Protein AF-A0A813FZP9-F1 (afdb_monomer)

Sequence (216 aa):
VRARGLSLRLTFARCGLRFVLPLELWPEAAGPLPASELCLAMLLWAAPPLLIRVLRGGYLTLREAMSSKQASIPPKAKLQGDGAGAAGVEMAEALEQRALVSREAARRRAEEEARNGLVILFATYGEKPTDEDSVLRGSSVLDVTDCLQARVRQSQLHISDAPKATLLGFCRLASQGDAASGLSEIVSEAVLQISYRFGAIEYSRTFGDRDPVILP

InterPro domains:
  IPR024586 DnaJ-like protein C11, C-terminal [PF11875] (91-216)
  IPR052243 Mitochondrial inner membrane organizing protein [PTHR44157] (4-216)

Structure (mmCIF, N/CA/C/O backbone):
data_AF-A0A813FZP9-F1
#
_entry.id   AF-A0A813FZP9-F1
#
loop_
_atom_site.group_PDB
_atom_site.id
_atom_site.type_symbol
_atom_site.label_atom_id
_atom_site.label_alt_id
_atom_site.label_comp_id
_atom_site.label_asym_id
_atom_site.label_entity_id
_atom_site.label_seq_id
_atom_site.pdbx_PDB_ins_code
_atom_site.Cartn_x
_atom_site.Cartn_y
_atom_site.Cartn_z
_atom_site.occupancy
_atom_site.B_iso_or_equiv
_atom_site.auth_seq_id
_atom_site.auth_comp_id
_atom_site.auth_asym_id
_atom_site.auth_atom_id
_atom_site.pdbx_PDB_model_num
ATOM 1 N N . VAL A 1 1 ? -37.119 29.782 -20.471 1.00 44.19 1 VAL A N 1
ATOM 2 C CA . VAL A 1 1 ? -36.724 28.580 -19.696 1.00 44.19 1 VAL A CA 1
ATOM 3 C C . VAL A 1 1 ? -35.216 28.651 -19.487 1.00 44.19 1 VAL A C 1
ATOM 5 O O . VAL A 1 1 ? -34.504 28.723 -20.476 1.00 44.19 1 VAL A O 1
ATOM 8 N N . ARG A 1 2 ? -34.722 28.787 -18.245 1.00 43.47 2 ARG A N 1
ATOM 9 C CA . ARG A 1 2 ? -33.27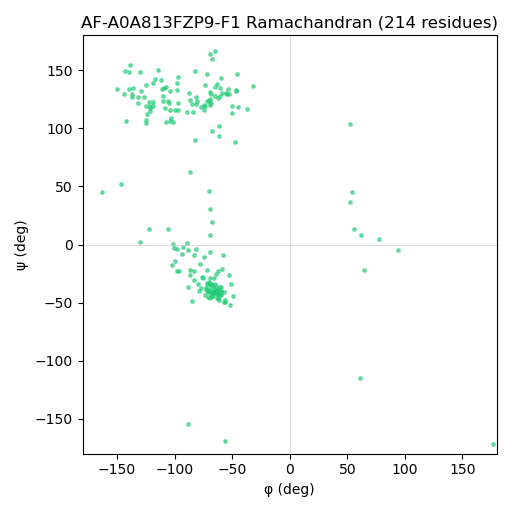2 28.877 -17.966 1.00 43.47 2 ARG A CA 1
ATOM 10 C C . ARG A 1 2 ? -32.654 27.488 -18.118 1.00 43.47 2 ARG A C 1
ATOM 12 O O . ARG A 1 2 ? -33.064 26.577 -17.401 1.00 43.47 2 ARG A O 1
ATOM 19 N N . ALA A 1 3 ? -31.697 27.334 -19.028 1.00 49.09 3 ALA A N 1
ATOM 20 C CA . ALA A 1 3 ? -30.948 26.094 -19.158 1.00 49.09 3 ALA A CA 1
ATOM 21 C C . ALA A 1 3 ? -30.057 25.903 -17.932 1.00 49.09 3 ALA A C 1
ATOM 23 O O . ALA A 1 3 ? -29.264 26.771 -17.573 1.00 49.09 3 ALA A O 1
ATOM 24 N N . ARG A 1 4 ? -30.258 24.782 -17.248 1.00 55.34 4 ARG A N 1
ATOM 25 C CA . ARG A 1 4 ? -29.449 24.373 -16.106 1.00 55.34 4 ARG A CA 1
ATOM 26 C C . ARG A 1 4 ? -28.229 23.643 -16.665 1.00 55.34 4 ARG A C 1
ATOM 28 O O . ARG A 1 4 ? -28.402 22.668 -17.388 1.00 55.34 4 ARG A O 1
ATOM 35 N N . GLY A 1 5 ? -27.025 24.133 -16.371 1.00 59.12 5 GLY A N 1
ATOM 36 C CA . GLY A 1 5 ? -25.792 23.390 -16.641 1.00 59.12 5 GLY A CA 1
ATOM 37 C C . GLY A 1 5 ? -25.804 22.056 -15.892 1.00 59.12 5 GLY A C 1
ATOM 38 O O . GLY A 1 5 ? -26.329 21.974 -14.779 1.00 59.12 5 GLY A O 1
ATOM 39 N N . LEU A 1 6 ? -25.267 21.011 -16.517 1.00 59.78 6 LEU A N 1
ATOM 40 C CA . LEU A 1 6 ? -25.121 19.688 -15.915 1.00 59.78 6 LEU A CA 1
ATOM 41 C C . LEU A 1 6 ? -23.693 19.570 -15.383 1.00 59.78 6 LEU A C 1
ATOM 43 O O . LEU A 1 6 ? -22.743 19.593 -16.153 1.00 59.78 6 LEU A O 1
ATOM 47 N N . SER A 1 7 ? -23.517 19.436 -14.071 1.00 64.06 7 SER A N 1
ATOM 48 C CA . SER A 1 7 ? -22.216 19.085 -13.497 1.00 64.06 7 SER A CA 1
ATOM 49 C C . SER A 1 7 ? -22.168 17.582 -13.233 1.00 64.06 7 SER A C 1
ATOM 51 O O . SER A 1 7 ? -22.998 17.023 -12.516 1.00 64.06 7 SER A O 1
ATOM 53 N N . LEU A 1 8 ? -21.201 16.905 -13.845 1.00 64.56 8 LEU A N 1
ATOM 54 C CA . LEU A 1 8 ? -20.944 15.486 -13.661 1.00 64.56 8 LEU A CA 1
ATOM 55 C C . LEU A 1 8 ? -19.708 15.328 -12.779 1.00 64.56 8 LEU A C 1
ATOM 57 O O . LEU A 1 8 ? -18.632 15.824 -13.082 1.00 64.56 8 LEU A O 1
ATOM 61 N N . ARG A 1 9 ? -19.848 14.644 -11.647 1.00 73.12 9 ARG A N 1
ATOM 62 C CA . ARG A 1 9 ? -18.741 14.436 -10.709 1.00 73.12 9 ARG A CA 1
ATOM 63 C C . ARG A 1 9 ? -18.227 13.011 -10.853 1.00 73.12 9 ARG A C 1
ATOM 65 O O . ARG A 1 9 ? -18.875 12.081 -10.379 1.00 73.12 9 ARG A O 1
ATOM 72 N N . LEU A 1 10 ? -17.058 12.836 -11.463 1.00 74.88 10 LEU A N 1
ATOM 73 C CA . LEU A 1 10 ? -16.378 11.543 -11.480 1.00 74.88 10 LEU A CA 1
ATOM 74 C C . LEU A 1 10 ? -15.633 11.354 -10.162 1.00 74.88 10 LEU A C 1
ATOM 76 O O . LEU A 1 10 ? -14.851 12.209 -9.744 1.00 74.88 10 LEU A O 1
ATOM 80 N N . THR A 1 11 ? -15.874 10.232 -9.490 1.00 69.69 11 THR A N 1
ATOM 81 C CA . THR A 1 11 ? -15.142 9.874 -8.275 1.00 69.69 11 THR A CA 1
ATOM 82 C C . THR A 1 11 ? -14.443 8.542 -8.457 1.00 69.69 11 THR A C 1
ATOM 84 O O . THR A 1 11 ? -15.109 7.523 -8.617 1.00 69.69 11 THR A O 1
ATOM 87 N N . PHE A 1 12 ? -13.115 8.549 -8.383 1.00 74.94 12 PHE A N 1
ATOM 88 C CA . PHE A 1 12 ? -12.290 7.346 -8.412 1.00 74.94 12 PHE A CA 1
ATOM 89 C C . PHE A 1 12 ? -11.740 7.096 -7.011 1.00 74.94 12 PHE A C 1
ATOM 91 O O . PHE A 1 12 ? -11.285 8.026 -6.345 1.00 74.94 12 PHE A O 1
ATOM 98 N N . ALA A 1 13 ? -11.777 5.850 -6.551 1.00 64.25 13 ALA A N 1
ATOM 99 C CA . ALA A 1 13 ? -11.168 5.453 -5.289 1.00 64.25 13 ALA A CA 1
ATOM 100 C C . ALA A 1 13 ? -10.138 4.356 -5.559 1.00 64.25 13 ALA A C 1
ATOM 102 O O . ALA A 1 13 ? -10.493 3.289 -6.058 1.00 64.25 13 ALA A O 1
ATOM 103 N N . ARG A 1 14 ? -8.863 4.602 -5.239 1.00 66.50 14 ARG A N 1
ATOM 104 C CA . ARG A 1 14 ? -7.797 3.590 -5.345 1.00 66.50 14 ARG A CA 1
ATOM 105 C C . ARG A 1 14 ? -6.911 3.650 -4.112 1.00 66.50 14 ARG A C 1
ATOM 107 O O . ARG A 1 14 ? -6.459 4.721 -3.734 1.00 66.50 14 ARG A O 1
ATOM 114 N N . CYS A 1 15 ? -6.727 2.502 -3.457 1.00 58.94 15 CYS A N 1
ATOM 115 C CA . CYS A 1 15 ? -6.018 2.377 -2.174 1.00 58.94 15 CYS A CA 1
ATOM 116 C C . CYS A 1 15 ? -6.579 3.265 -1.040 1.00 58.94 15 CYS A C 1
ATOM 118 O O . CYS A 1 15 ? -5.978 3.342 0.018 1.00 58.94 15 CYS A O 1
ATOM 120 N N . GLY A 1 16 ? -7.776 3.837 -1.231 1.00 56.94 16 GLY A N 1
ATOM 121 C CA . GLY A 1 16 ? -8.476 4.696 -0.277 1.00 56.94 16 GLY A CA 1
ATOM 122 C C . GLY A 1 16 ? -8.278 6.198 -0.426 1.00 56.94 16 GLY A C 1
ATOM 123 O O . GLY A 1 16 ? -9.041 6.977 0.151 1.00 56.94 16 GLY A O 1
ATOM 124 N N . LEU A 1 17 ? -7.412 6.589 -1.352 1.00 65.94 17 LEU A N 1
ATOM 125 C CA . LEU A 1 17 ? -7.403 7.925 -1.904 1.00 65.94 17 LEU A CA 1
ATOM 126 C C . LEU A 1 17 ? -8.659 8.088 -2.760 1.00 65.94 17 LEU A C 1
ATOM 128 O O . LEU A 1 17 ? -8.928 7.281 -3.656 1.00 65.94 17 LEU A O 1
ATOM 132 N N . ARG A 1 18 ? -9.449 9.122 -2.455 1.00 74.88 18 ARG A N 1
ATOM 133 C CA . ARG A 1 18 ? -10.642 9.496 -3.218 1.00 74.88 18 ARG A CA 1
ATOM 134 C C . ARG A 1 18 ? -10.302 10.674 -4.118 1.00 74.88 18 ARG A C 1
ATOM 136 O O . ARG A 1 18 ? -10.215 11.808 -3.656 1.00 74.88 18 ARG A O 1
ATOM 143 N N . PHE A 1 19 ? -10.165 10.402 -5.406 1.00 74.94 19 PHE A N 1
ATOM 144 C CA . PHE A 1 19 ? -10.003 11.417 -6.435 1.00 74.94 19 PHE A CA 1
ATOM 145 C C . PHE A 1 19 ? -11.378 11.873 -6.903 1.00 74.94 19 PHE A C 1
ATOM 147 O O . PHE A 1 19 ? -12.257 11.058 -7.189 1.00 74.94 19 PHE A O 1
ATOM 154 N N . VAL A 1 20 ? -11.576 13.184 -6.948 1.00 77.19 20 VAL A N 1
ATOM 155 C CA . VAL A 1 20 ? -12.824 13.803 -7.385 1.00 77.19 20 VAL A CA 1
ATOM 156 C C . VAL A 1 20 ? -12.498 14.709 -8.557 1.00 77.19 20 VAL A C 1
ATOM 158 O O . VAL A 1 20 ? -11.813 15.709 -8.373 1.00 77.19 20 VAL A O 1
ATOM 161 N N . LEU A 1 21 ? -13.013 14.369 -9.734 1.00 74.06 21 LEU A N 1
ATOM 162 C CA . LEU A 1 21 ? -12.904 15.191 -10.928 1.00 74.06 21 LEU A CA 1
ATOM 163 C C . LEU A 1 21 ? -14.279 15.816 -11.218 1.00 74.06 21 LEU A C 1
ATOM 165 O O . LEU A 1 21 ? -15.200 15.097 -11.624 1.00 74.06 21 LEU A O 1
ATOM 169 N N . PRO A 1 22 ? -14.474 17.117 -10.955 1.00 69.88 22 PRO A N 1
ATOM 170 C CA . PRO A 1 22 ? -15.660 17.811 -11.427 1.00 69.88 22 PRO A CA 1
ATOM 171 C C . PRO A 1 22 ? -15.547 18.006 -12.944 1.00 69.88 22 PRO A C 1
ATOM 173 O O . PRO A 1 22 ? -14.573 18.568 -13.434 1.00 69.88 22 PRO A O 1
ATOM 176 N N . LEU A 1 23 ? -16.539 17.520 -13.681 1.00 69.62 23 LEU A N 1
ATOM 177 C CA . LEU A 1 23 ? -16.735 17.792 -15.097 1.00 69.62 23 LEU A CA 1
ATOM 178 C C . LEU A 1 23 ? -17.947 18.710 -15.227 1.00 69.62 23 LEU A C 1
ATOM 180 O O . LEU A 1 23 ? -19.061 18.334 -14.866 1.00 69.62 23 LEU A O 1
ATOM 184 N N . GLU A 1 24 ? -17.748 19.914 -15.739 1.00 71.31 24 GLU A N 1
ATOM 185 C CA . GLU A 1 24 ? -18.862 20.781 -16.109 1.00 71.31 24 GLU A CA 1
ATOM 186 C C . GLU A 1 24 ? -19.246 20.477 -17.557 1.00 71.31 24 GLU A C 1
ATOM 188 O O . GLU A 1 24 ? -18.452 20.663 -18.477 1.00 71.31 24 GLU A O 1
ATOM 193 N N . LEU A 1 25 ? -20.452 19.942 -17.755 1.00 64.62 25 LEU A N 1
ATOM 194 C CA . LEU A 1 25 ? -21.020 19.732 -19.079 1.00 64.62 25 LEU A CA 1
ATOM 195 C C . LEU A 1 25 ? -21.723 21.025 -19.494 1.00 64.62 25 LEU A C 1
ATOM 197 O O . LEU A 1 25 ? -22.597 21.540 -18.785 1.00 64.62 25 LEU A O 1
ATOM 201 N N . TRP A 1 26 ? -21.327 21.556 -20.647 1.00 59.22 26 TRP A N 1
ATOM 202 C CA . TRP A 1 26 ? -21.909 22.776 -21.194 1.00 59.22 26 TRP A CA 1
ATOM 203 C C . TRP A 1 26 ? -23.412 22.631 -21.464 1.00 59.22 26 TRP A C 1
ATOM 205 O O . TRP A 1 26 ? -23.841 21.609 -22.003 1.00 59.22 26 TRP A O 1
ATOM 215 N N . PRO A 1 27 ? -24.236 23.625 -21.068 1.00 57.31 27 PRO A N 1
ATOM 216 C CA . PRO A 1 27 ? -25.670 23.569 -21.291 1.00 57.31 27 PRO A CA 1
ATOM 217 C C . PRO A 1 27 ? -25.984 23.712 -22.782 1.00 57.31 27 PRO A C 1
ATOM 219 O O . PRO A 1 27 ? -25.566 24.667 -23.429 1.00 57.31 27 PRO A O 1
ATOM 222 N N . GLU A 1 28 ? -26.824 22.811 -23.282 1.00 52.91 28 GLU A N 1
ATOM 223 C CA . GLU A 1 28 ? -27.296 22.699 -24.674 1.00 52.91 28 GLU A CA 1
ATOM 224 C C . GLU A 1 28 ? -28.019 23.956 -25.216 1.00 52.91 28 GLU A C 1
ATOM 226 O O . GLU A 1 28 ? -28.316 24.049 -26.402 1.00 52.91 28 GLU A O 1
ATOM 231 N N . ALA A 1 29 ? -28.313 24.942 -24.356 1.00 51.91 29 ALA A N 1
ATOM 232 C CA . ALA A 1 29 ? -28.960 26.202 -24.738 1.00 51.91 29 ALA A CA 1
ATOM 233 C C . ALA A 1 29 ? -27.995 27.377 -24.956 1.00 51.91 29 ALA A C 1
ATOM 235 O O . ALA A 1 29 ? -28.441 28.464 -25.331 1.00 51.91 29 ALA A O 1
ATOM 236 N N . ALA A 1 30 ? -26.696 27.197 -24.711 1.00 54.47 30 ALA A N 1
ATOM 237 C CA . ALA A 1 30 ? -25.711 28.034 -25.377 1.00 54.47 30 ALA A CA 1
ATOM 238 C C . ALA A 1 30 ? -25.760 27.611 -26.850 1.00 54.47 30 ALA A C 1
ATOM 240 O O . ALA A 1 30 ? -25.623 26.426 -27.127 1.00 54.47 30 ALA A O 1
ATOM 241 N N . GLY A 1 31 ? -26.078 28.531 -27.765 1.00 59.81 31 GLY A N 1
ATOM 242 C CA . GLY A 1 31 ? -26.228 28.240 -29.198 1.00 59.81 31 GLY A CA 1
ATOM 243 C C . GLY A 1 31 ? -24.983 27.592 -29.836 1.00 59.81 31 GLY A C 1
ATOM 244 O O . GLY A 1 31 ? -24.065 27.196 -29.122 1.00 59.81 31 GLY A O 1
ATOM 245 N N . PRO A 1 32 ? -24.905 27.473 -31.178 1.00 59.09 32 PRO A N 1
ATOM 246 C CA . PRO A 1 32 ? -23.760 26.832 -31.826 1.00 59.09 32 PRO A CA 1
ATOM 247 C C . PRO A 1 32 ? -22.461 27.427 -31.276 1.00 59.09 32 PRO A C 1
ATOM 249 O O . PRO A 1 32 ? -22.264 28.643 -31.340 1.00 59.09 32 PRO A O 1
ATOM 252 N N . LEU A 1 33 ? -21.640 26.569 -30.658 1.00 56.34 33 LEU A N 1
ATOM 253 C CA . LEU A 1 33 ? -20.386 26.957 -30.020 1.00 56.34 33 LEU A CA 1
ATOM 254 C C . LEU A 1 33 ? -19.608 27.873 -30.976 1.00 56.34 33 LEU A C 1
ATOM 256 O O . LEU A 1 33 ? -19.481 27.528 -32.159 1.00 56.34 33 LEU A O 1
ATOM 260 N N . PRO A 1 34 ? -19.079 29.020 -30.510 1.00 62.81 34 PRO A N 1
ATOM 261 C CA . PRO A 1 34 ? -18.216 29.836 -31.350 1.00 62.81 34 PRO A CA 1
ATOM 262 C C . PRO A 1 34 ? -17.090 28.939 -31.873 1.00 62.81 34 PRO A C 1
ATOM 264 O O . PRO A 1 34 ? -16.530 28.141 -31.122 1.00 62.81 34 PRO A O 1
ATOM 267 N N . ALA A 1 35 ? -16.786 29.019 -33.173 1.00 59.00 35 ALA A N 1
ATOM 268 C CA . ALA A 1 35 ? -15.895 28.070 -33.853 1.00 59.00 35 ALA A CA 1
ATOM 269 C C . ALA A 1 35 ? -14.532 27.895 -33.150 1.00 59.00 35 ALA A C 1
ATOM 271 O O . ALA A 1 35 ? -13.923 26.830 -33.226 1.00 59.00 35 ALA A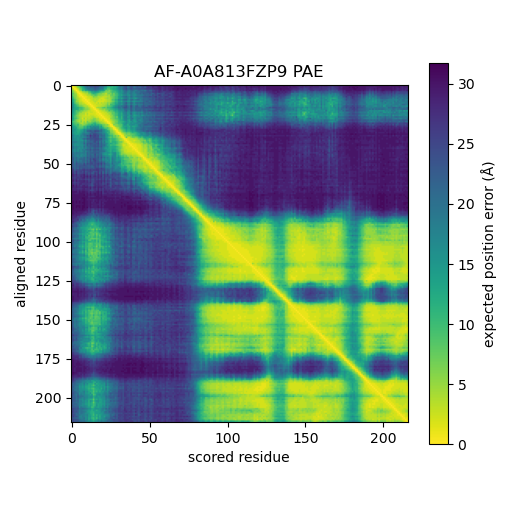 O 1
ATOM 272 N N . SER A 1 36 ? -14.085 28.914 -32.413 1.00 60.31 36 SER A N 1
ATOM 273 C CA . SER A 1 36 ? -12.900 28.887 -31.557 1.00 60.31 36 SER A CA 1
ATOM 274 C C . SER A 1 36 ? -12.978 27.870 -30.411 1.00 60.31 36 SER A C 1
ATOM 276 O O . SER A 1 36 ? -11.985 27.206 -30.130 1.00 60.31 36 SER A O 1
ATOM 278 N N . GLU A 1 37 ? -14.134 27.700 -29.768 1.00 60.47 37 GLU A N 1
ATOM 279 C CA . GLU A 1 37 ? -14.316 26.755 -28.657 1.00 60.47 37 GLU A CA 1
ATOM 280 C C . GLU A 1 37 ? -14.508 25.317 -29.144 1.00 60.47 37 GLU A C 1
ATOM 282 O O . GLU A 1 37 ? -13.979 24.391 -28.534 1.00 60.47 37 GLU A O 1
ATOM 287 N N . LEU A 1 38 ? -15.165 25.117 -30.294 1.00 61.34 38 LEU A N 1
ATOM 288 C CA . LEU A 1 38 ? -15.179 23.815 -30.974 1.00 61.34 38 LEU A CA 1
ATOM 289 C C . LEU A 1 38 ? -13.776 23.399 -31.409 1.00 61.34 38 LEU A C 1
ATOM 291 O O . LEU A 1 38 ? -13.403 22.240 -31.247 1.00 61.34 38 LEU A O 1
ATOM 295 N N . CYS A 1 39 ? -12.981 24.343 -31.913 1.00 58.53 39 CYS A N 1
ATOM 296 C CA . CYS A 1 39 ? -11.588 24.094 -32.258 1.00 58.53 39 CYS A CA 1
ATOM 297 C C . CYS A 1 39 ? -10.776 23.709 -31.013 1.00 58.53 39 CYS A C 1
ATOM 299 O O . CYS A 1 39 ? -10.015 22.751 -31.066 1.00 58.53 39 CYS A O 1
ATOM 301 N N . LEU A 1 40 ? -10.998 24.369 -29.869 1.00 65.31 40 LEU A N 1
ATOM 302 C CA . LEU A 1 40 ? -10.357 24.013 -28.598 1.00 65.31 40 LEU A CA 1
ATOM 303 C C . LEU A 1 40 ? -10.804 22.652 -28.056 1.00 65.31 40 LEU A C 1
ATOM 305 O O . LEU A 1 40 ? -9.958 21.894 -27.598 1.00 65.31 40 LEU A O 1
ATOM 309 N N . ALA A 1 41 ? -12.090 22.304 -28.131 1.00 62.94 41 ALA A N 1
ATOM 310 C CA . ALA A 1 41 ? -12.591 21.000 -27.695 1.00 62.94 41 ALA A CA 1
ATOM 311 C C . ALA A 1 41 ? -12.087 19.862 -28.602 1.00 62.94 41 ALA A C 1
ATOM 313 O O . ALA A 1 41 ? -11.657 18.817 -28.112 1.00 62.94 41 ALA A O 1
ATOM 314 N N . MET A 1 42 ? -12.063 20.090 -29.920 1.00 63.12 42 MET A N 1
ATOM 315 C CA . MET A 1 42 ? -11.481 19.166 -30.898 1.00 63.12 42 MET A CA 1
ATOM 316 C C . MET A 1 42 ? -9.970 19.037 -30.708 1.00 63.12 42 MET A C 1
ATOM 318 O O . MET A 1 42 ? -9.450 17.926 -30.743 1.00 63.12 42 MET A O 1
ATOM 322 N N . LEU A 1 43 ? -9.263 20.138 -30.434 1.00 62.97 43 LEU A N 1
ATOM 323 C CA . LEU A 1 43 ? -7.853 20.109 -30.055 1.00 62.97 43 LEU A CA 1
ATOM 324 C C . LEU A 1 43 ? -7.666 19.365 -28.734 1.00 62.97 43 LEU A C 1
ATOM 326 O O . LEU A 1 43 ? -6.776 18.543 -28.654 1.00 62.97 43 LEU A O 1
ATOM 330 N N . LEU A 1 44 ? -8.503 19.543 -27.718 1.00 73.44 44 LEU A N 1
ATOM 331 C CA . LEU A 1 44 ? -8.342 18.857 -26.433 1.00 73.44 44 LEU A CA 1
ATOM 332 C C . LEU A 1 44 ? -8.540 17.335 -26.538 1.00 73.44 44 LEU A C 1
ATOM 334 O O . LEU A 1 44 ? -7.932 16.592 -25.773 1.00 73.44 44 LEU A O 1
ATOM 338 N N . TRP A 1 45 ? -9.346 16.862 -27.492 1.00 67.56 45 TRP A N 1
ATOM 339 C CA . TRP A 1 45 ? -9.545 15.431 -27.755 1.00 67.56 45 TRP A CA 1
ATOM 340 C C . TRP A 1 45 ? -8.533 14.845 -28.751 1.00 67.56 45 TRP A C 1
ATOM 342 O O . TRP A 1 45 ? -8.089 13.708 -28.590 1.00 67.56 45 TRP A O 1
ATOM 352 N N . ALA A 1 46 ? -8.131 15.611 -29.768 1.00 64.19 46 ALA A N 1
ATOM 353 C CA . ALA A 1 46 ? -7.181 15.173 -30.794 1.00 64.19 46 ALA A CA 1
ATOM 354 C C . ALA A 1 46 ? -5.711 15.406 -30.404 1.00 64.19 46 ALA A C 1
ATOM 356 O O . ALA A 1 46 ? -4.825 14.686 -30.866 1.00 64.19 46 ALA A O 1
ATOM 357 N N . ALA A 1 47 ? -5.429 16.386 -29.544 1.00 60.84 47 ALA A N 1
ATOM 358 C CA . ALA A 1 47 ? -4.078 16.741 -29.129 1.00 60.84 47 ALA A CA 1
ATOM 359 C C . ALA A 1 47 ? -3.434 15.700 -28.214 1.00 60.84 47 ALA A C 1
ATOM 361 O O . ALA A 1 47 ? -2.265 15.442 -28.450 1.00 60.84 47 ALA A O 1
ATOM 362 N N . PRO A 1 48 ? -4.095 15.045 -27.239 1.00 64.12 48 PRO A N 1
ATOM 363 C CA . PRO A 1 48 ? -3.423 14.065 -26.386 1.00 64.12 48 PRO A CA 1
ATOM 364 C C . PRO A 1 48 ? -2.748 12.921 -27.167 1.00 64.12 48 PRO A C 1
ATOM 366 O O . PRO A 1 48 ? -1.551 12.710 -26.966 1.00 64.12 48 PRO A O 1
ATOM 369 N N . PRO A 1 49 ? -3.405 12.224 -28.122 1.00 61.00 49 PRO A N 1
ATOM 370 C CA . PRO A 1 49 ? -2.729 11.173 -28.885 1.00 61.00 49 PRO A CA 1
ATOM 371 C C . PRO A 1 49 ? -1.660 11.717 -29.850 1.00 61.00 49 PRO A C 1
ATOM 373 O O . PRO A 1 49 ? -0.670 11.029 -30.115 1.00 61.00 49 PRO A O 1
ATOM 376 N N . LEU A 1 50 ? -1.815 12.945 -30.357 1.00 60.38 50 LEU A N 1
ATOM 377 C CA . LEU A 1 50 ? -0.844 13.574 -31.259 1.00 60.38 50 LEU A CA 1
ATOM 378 C C . LEU A 1 50 ? 0.371 14.144 -30.513 1.00 60.38 50 LEU A C 1
ATOM 380 O O . LEU A 1 50 ? 1.491 13.927 -30.964 1.00 60.38 50 LEU A O 1
ATOM 384 N N . LEU A 1 51 ? 0.194 14.770 -29.346 1.00 61.09 51 LEU A N 1
ATOM 385 C CA . LEU A 1 51 ? 1.280 15.205 -28.463 1.00 61.09 51 LEU A CA 1
ATOM 386 C C . LEU A 1 51 ? 2.081 14.008 -27.969 1.00 61.09 51 LEU A C 1
ATOM 388 O O . LEU A 1 51 ? 3.303 14.073 -27.983 1.00 61.09 51 LEU A O 1
ATOM 392 N N . ILE A 1 52 ? 1.432 12.900 -27.593 1.00 63.88 52 ILE A N 1
ATOM 393 C CA . ILE A 1 52 ? 2.140 11.679 -27.180 1.00 63.88 52 ILE A CA 1
ATOM 394 C C . ILE A 1 52 ? 2.997 11.134 -28.334 1.00 63.88 52 ILE A C 1
ATOM 396 O O . ILE A 1 52 ? 4.130 10.711 -28.106 1.00 63.88 52 ILE A O 1
ATOM 400 N N . ARG A 1 53 ? 2.508 11.181 -29.583 1.00 60.97 53 ARG A N 1
ATOM 401 C CA . ARG A 1 53 ? 3.291 10.775 -30.766 1.00 60.97 53 ARG A CA 1
ATOM 402 C C . ARG A 1 53 ? 4.416 11.753 -31.112 1.00 60.97 53 ARG A C 1
ATOM 404 O O . ARG A 1 53 ? 5.513 11.300 -31.426 1.00 60.97 53 ARG A O 1
ATOM 411 N N . VAL A 1 54 ? 4.177 13.061 -31.030 1.00 62.72 54 VAL A N 1
ATOM 412 C CA . VAL A 1 54 ? 5.182 14.096 -31.329 1.00 62.72 54 VAL A CA 1
ATOM 413 C C . VAL A 1 54 ? 6.260 14.153 -30.247 1.00 62.72 54 VAL A C 1
ATOM 415 O O . VAL A 1 54 ? 7.435 14.238 -30.591 1.00 62.72 54 VAL A O 1
ATOM 418 N N . LEU A 1 55 ? 5.915 14.009 -28.961 1.00 61.00 55 LEU A N 1
ATOM 419 C CA . LEU A 1 55 ? 6.909 13.877 -27.892 1.00 61.00 55 LEU A CA 1
ATOM 420 C C . LEU A 1 55 ? 7.733 12.598 -28.058 1.00 61.00 55 LEU A C 1
ATOM 422 O O . LEU A 1 55 ? 8.948 12.660 -27.916 1.00 61.00 55 LEU A O 1
ATOM 426 N N . ARG A 1 56 ? 7.126 11.457 -28.423 1.00 56.78 56 ARG A N 1
ATOM 427 C CA . ARG A 1 56 ? 7.893 10.230 -28.714 1.00 56.78 56 ARG A CA 1
ATOM 428 C C . ARG A 1 56 ? 8.848 10.402 -29.898 1.00 56.78 56 ARG A C 1
ATOM 430 O O . ARG A 1 56 ? 9.976 9.933 -29.817 1.00 56.78 56 ARG A O 1
ATOM 437 N N . GLY A 1 57 ? 8.422 11.076 -30.967 1.00 57.31 57 GLY A N 1
ATOM 438 C CA . GLY A 1 57 ? 9.257 11.328 -32.147 1.00 57.31 57 GLY A CA 1
ATOM 439 C C . GLY A 1 57 ? 10.381 12.340 -31.894 1.00 57.31 57 GLY A C 1
ATOM 440 O O . GLY A 1 57 ? 11.529 12.080 -32.240 1.00 57.31 57 GLY A O 1
ATOM 441 N N . GLY A 1 58 ? 10.075 13.462 -31.236 1.00 56.31 58 GLY A N 1
ATOM 442 C CA . GLY A 1 58 ? 11.037 14.530 -30.944 1.00 56.31 58 GLY A CA 1
ATOM 443 C C . GLY A 1 58 ? 12.057 14.160 -29.866 1.00 56.31 58 GLY A C 1
ATOM 444 O O . GLY A 1 58 ? 13.217 14.564 -29.951 1.00 56.31 58 GLY A O 1
ATOM 445 N N . TYR A 1 59 ? 11.659 13.348 -28.881 1.00 57.50 59 TYR A N 1
ATOM 446 C CA . TYR A 1 59 ? 12.561 12.844 -27.842 1.00 57.50 59 TYR A CA 1
ATOM 447 C C . TYR A 1 59 ? 13.618 11.889 -28.414 1.00 57.50 59 TYR A C 1
ATOM 449 O O . TYR A 1 59 ? 14.770 11.924 -27.985 1.00 57.50 59 TYR A O 1
ATOM 457 N N . LEU A 1 60 ? 13.267 11.092 -29.431 1.00 58.03 60 LEU A N 1
ATOM 458 C CA . LEU A 1 60 ? 14.222 10.224 -30.128 1.00 58.03 60 LEU A CA 1
ATOM 459 C C . LEU A 1 60 ? 15.257 11.040 -30.919 1.00 58.03 60 LEU A C 1
ATOM 461 O O . LEU A 1 60 ? 16.454 10.796 -30.785 1.00 58.03 60 LEU A O 1
ATOM 465 N N . THR A 1 61 ? 14.834 12.077 -31.646 1.00 60.34 61 THR A N 1
ATOM 466 C CA . THR A 1 61 ? 15.757 12.914 -32.433 1.00 60.34 61 THR A CA 1
ATOM 467 C C . THR A 1 61 ? 16.637 13.825 -31.569 1.00 60.34 61 THR A C 1
ATOM 469 O O . THR A 1 61 ? 17.804 14.047 -31.888 1.00 60.34 61 THR A O 1
ATOM 472 N N . LEU A 1 62 ? 16.123 14.333 -30.440 1.00 58.81 62 LEU A N 1
ATOM 473 C CA . LEU A 1 62 ? 16.924 15.100 -29.472 1.00 58.81 62 LEU A CA 1
ATOM 474 C C . LEU A 1 62 ? 17.955 14.220 -28.756 1.00 58.81 62 LEU A C 1
ATOM 476 O O . LEU A 1 62 ? 19.061 14.682 -28.475 1.00 58.81 62 LEU A O 1
ATOM 480 N N . ARG A 1 63 ? 17.630 12.946 -28.505 1.00 58.03 63 ARG A N 1
ATOM 481 C CA . ARG A 1 63 ? 18.568 11.961 -27.952 1.00 58.03 63 ARG A CA 1
ATOM 482 C C . ARG A 1 63 ? 19.710 11.658 -28.928 1.00 58.03 63 ARG A C 1
ATOM 484 O O . ARG A 1 63 ? 20.856 11.578 -28.497 1.00 58.03 63 ARG A O 1
ATOM 491 N N . GLU A 1 64 ? 19.438 11.582 -30.230 1.00 60.09 64 GLU A N 1
ATOM 492 C CA . GLU A 1 64 ? 20.475 11.408 -31.262 1.00 60.09 64 GLU A CA 1
ATOM 493 C C . GLU A 1 64 ? 21.360 12.658 -31.427 1.00 60.09 64 GLU A C 1
ATOM 495 O O . GLU A 1 64 ? 22.584 12.542 -31.508 1.00 60.09 64 GLU A O 1
ATOM 500 N N . ALA A 1 65 ? 20.779 13.862 -31.372 1.00 59.81 65 ALA A N 1
ATOM 501 C CA . ALA A 1 65 ? 21.534 15.117 -31.451 1.00 59.81 65 ALA A CA 1
ATOM 502 C C . ALA A 1 65 ? 22.392 15.392 -30.199 1.00 59.81 65 ALA A C 1
ATOM 504 O O . ALA A 1 65 ? 23.479 15.962 -30.299 1.00 59.81 65 ALA A O 1
ATOM 505 N N . MET A 1 66 ? 21.946 14.960 -29.014 1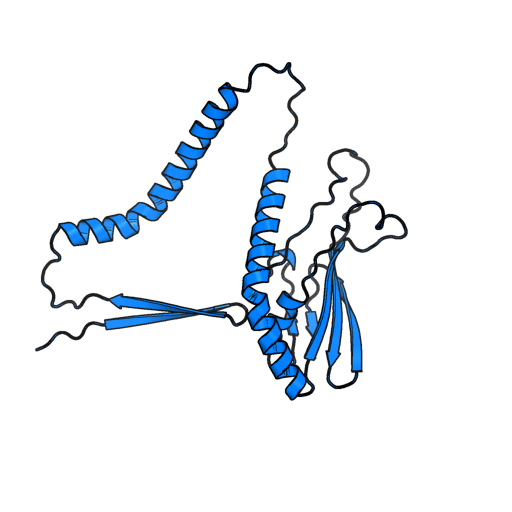.00 56.38 66 MET A N 1
ATOM 506 C CA . MET A 1 66 ? 22.763 15.014 -27.794 1.00 56.38 66 MET A CA 1
ATOM 507 C C . MET A 1 66 ? 23.829 13.909 -27.755 1.00 56.38 66 MET A C 1
ATOM 509 O O . MET A 1 66 ? 24.910 14.133 -27.215 1.00 56.38 66 MET A O 1
ATOM 513 N N . SER A 1 67 ? 23.588 12.769 -28.412 1.00 55.03 67 SER A N 1
ATOM 514 C CA . SER A 1 67 ? 24.583 11.703 -28.594 1.00 55.03 67 SER A CA 1
ATOM 515 C C . SER A 1 67 ? 25.695 12.073 -29.585 1.00 55.03 67 SER A C 1
ATOM 517 O O . SER A 1 67 ? 26.779 11.492 -29.518 1.00 55.03 67 SER A O 1
ATOM 519 N N . SER A 1 68 ? 25.480 13.036 -30.491 1.00 54.50 68 SER A N 1
ATOM 520 C CA . SER A 1 68 ? 26.489 13.422 -31.491 1.00 54.50 68 SER A CA 1
ATOM 521 C C . SER A 1 68 ? 27.605 14.314 -30.929 1.00 54.50 68 SER A C 1
ATOM 523 O O . SER A 1 68 ? 28.659 14.432 -31.549 1.00 54.50 68 SER A O 1
ATOM 525 N N . LYS A 1 69 ? 27.414 14.925 -29.750 1.00 50.28 69 LYS A N 1
ATOM 526 C CA . LYS A 1 69 ? 28.452 15.722 -29.065 1.00 50.28 69 LYS A CA 1
ATOM 527 C C . LYS A 1 69 ? 29.352 14.901 -28.135 1.00 50.28 69 LYS A C 1
ATOM 529 O O . LYS A 1 69 ? 30.320 15.439 -27.610 1.00 50.28 69 LYS A O 1
ATOM 534 N N . GLN A 1 70 ? 29.073 13.608 -27.962 1.00 49.09 70 GLN A N 1
ATOM 535 C CA . GLN A 1 70 ? 29.860 12.688 -27.130 1.00 49.09 70 GLN A CA 1
ATOM 536 C C . GLN A 1 70 ? 30.719 11.704 -27.945 1.00 49.09 70 GLN A C 1
ATOM 538 O O . GLN A 1 70 ? 31.270 10.751 -27.398 1.00 49.09 70 GLN A O 1
ATOM 543 N N . ALA A 1 71 ? 30.891 11.949 -29.247 1.00 46.84 71 ALA A N 1
ATOM 544 C CA . ALA A 1 71 ? 31.753 11.162 -30.125 1.00 46.84 71 ALA A CA 1
ATOM 545 C C . ALA A 1 71 ? 33.213 11.664 -30.110 1.00 46.84 71 ALA A C 1
ATOM 547 O O . ALA A 1 71 ? 33.756 12.085 -31.128 1.00 46.84 71 ALA A O 1
ATOM 548 N N . SER A 1 72 ? 33.866 11.603 -28.949 1.00 47.81 72 SER A N 1
ATOM 549 C CA . SER A 1 72 ? 35.335 11.588 -28.865 1.00 47.81 72 SER A CA 1
ATOM 550 C C . SER A 1 72 ? 35.805 10.736 -27.684 1.00 47.81 72 SER A C 1
ATOM 552 O O . SER A 1 72 ? 36.566 11.186 -26.832 1.00 47.81 72 SER A O 1
ATOM 554 N N . ILE A 1 73 ? 35.312 9.500 -27.603 1.00 49.62 73 ILE A N 1
ATOM 555 C CA . ILE A 1 73 ? 35.849 8.452 -26.728 1.00 49.62 73 ILE A CA 1
ATOM 556 C C . ILE A 1 73 ? 35.866 7.156 -27.565 1.00 49.62 73 ILE A C 1
ATOM 558 O O . ILE A 1 73 ? 34.866 6.865 -28.225 1.00 49.62 73 ILE A O 1
ATOM 562 N N . PRO A 1 74 ? 36.994 6.418 -27.634 1.00 43.16 74 PRO A N 1
ATOM 563 C CA . PRO A 1 74 ? 37.165 5.287 -28.549 1.00 43.16 74 PRO A CA 1
ATOM 564 C C . PRO A 1 74 ? 36.251 4.096 -28.198 1.00 43.16 74 PRO A C 1
ATOM 566 O O . PRO A 1 74 ? 35.766 3.988 -27.069 1.00 43.16 74 PRO A O 1
ATOM 569 N N . PRO A 1 75 ? 35.994 3.192 -29.163 1.00 46.28 75 PRO A N 1
ATOM 570 C CA . PRO A 1 75 ? 34.832 2.321 -29.141 1.00 46.28 75 PRO A CA 1
ATOM 571 C C . PRO A 1 75 ? 35.063 1.119 -28.224 1.00 46.28 75 PRO A C 1
ATOM 573 O O . PRO A 1 75 ? 35.981 0.327 -28.436 1.00 46.28 75 PRO A O 1
ATOM 576 N N . LYS A 1 76 ? 34.177 0.931 -27.242 1.00 40.66 76 LYS A N 1
ATOM 577 C CA . LYS A 1 76 ? 33.934 -0.389 -26.656 1.00 40.66 76 LYS A CA 1
ATOM 578 C C . LYS A 1 76 ? 32.614 -0.939 -27.178 1.00 40.66 76 LYS A C 1
ATOM 580 O O . LYS A 1 76 ? 31.609 -0.242 -27.260 1.00 40.66 76 LYS A O 1
ATOM 585 N N . ALA A 1 77 ? 32.726 -2.192 -27.598 1.00 39.97 77 ALA A N 1
ATOM 586 C CA . ALA A 1 77 ? 31.745 -3.061 -28.213 1.00 39.97 77 ALA A CA 1
ATOM 587 C C . ALA A 1 77 ? 30.291 -2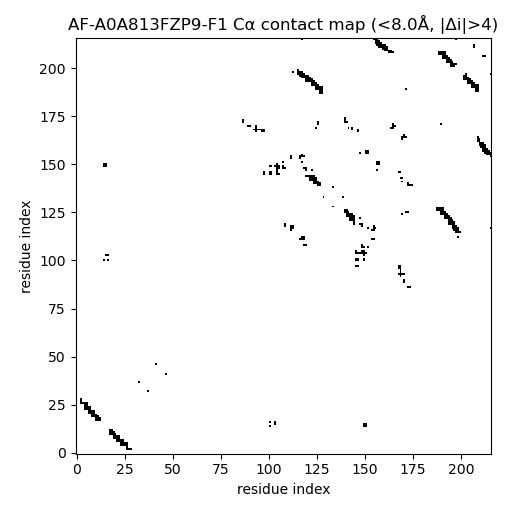.848 -27.764 1.00 39.97 77 ALA A C 1
ATOM 589 O O . ALA A 1 77 ? 29.984 -2.757 -26.578 1.00 39.97 77 ALA A O 1
ATOM 590 N N . LYS A 1 78 ? 29.405 -2.865 -28.766 1.00 46.09 78 LYS A N 1
ATOM 591 C CA . LYS A 1 78 ? 27.958 -3.042 -28.639 1.00 46.09 78 LYS A CA 1
ATOM 592 C C . LYS A 1 78 ? 27.642 -4.183 -27.669 1.00 46.09 78 LYS A C 1
ATOM 594 O O . LYS A 1 78 ? 27.949 -5.327 -27.987 1.00 46.09 78 LYS A O 1
ATOM 599 N N . LEU A 1 79 ? 26.952 -3.882 -26.575 1.00 44.16 79 LEU A N 1
ATOM 600 C CA . LEU A 1 79 ? 26.130 -4.838 -25.838 1.00 44.16 79 LEU A CA 1
ATOM 601 C C . LEU A 1 79 ? 24.846 -4.128 -25.398 1.00 44.16 79 LEU A C 1
ATOM 603 O O . LEU A 1 79 ? 24.861 -2.975 -24.973 1.00 44.16 79 LEU A O 1
ATOM 607 N N . GLN A 1 80 ? 23.740 -4.829 -25.618 1.00 43.88 80 GLN A N 1
ATOM 608 C CA . GLN A 1 80 ? 22.362 -4.468 -25.303 1.00 43.88 80 GLN A CA 1
ATOM 609 C C . GLN A 1 80 ? 22.234 -3.915 -23.876 1.00 43.88 80 GLN A C 1
ATOM 611 O O . GLN A 1 80 ? 22.745 -4.517 -22.938 1.00 43.88 80 GLN A O 1
ATOM 616 N N . GLY A 1 81 ? 21.536 -2.790 -23.701 1.00 40.06 81 GLY A N 1
ATOM 617 C CA . GLY A 1 81 ? 21.450 -2.125 -22.399 1.00 40.06 81 GLY A CA 1
ATOM 618 C C . GLY A 1 81 ? 20.30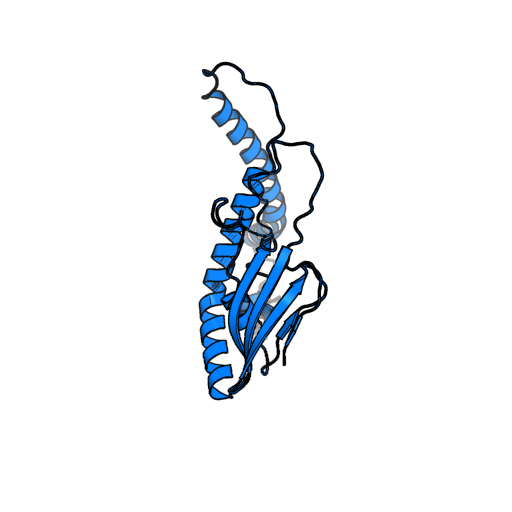8 -1.118 -22.280 1.00 40.06 81 GLY A C 1
ATOM 619 O O . GLY A 1 81 ? 20.526 -0.026 -21.776 1.00 40.06 81 GLY A O 1
ATOM 620 N N . ASP A 1 82 ? 19.099 -1.462 -22.733 1.00 41.22 82 ASP A N 1
ATOM 621 C CA . ASP A 1 82 ? 17.900 -0.627 -22.518 1.00 41.22 82 ASP A CA 1
ATOM 622 C C . ASP A 1 82 ? 17.108 -1.007 -21.240 1.00 41.22 82 ASP A C 1
ATOM 624 O O . ASP A 1 82 ? 16.140 -0.338 -20.889 1.00 41.22 82 ASP A O 1
ATOM 628 N N . GLY A 1 83 ? 17.518 -2.044 -20.493 1.00 45.16 83 GLY A N 1
ATOM 629 C CA . GLY A 1 83 ? 16.784 -2.533 -19.310 1.00 45.16 83 GLY A CA 1
ATOM 630 C C . GLY A 1 83 ? 17.052 -1.782 -17.996 1.00 45.16 83 GLY A C 1
ATOM 631 O O . GLY A 1 83 ? 16.160 -1.666 -17.159 1.00 45.16 83 GLY A O 1
ATOM 632 N N . ALA A 1 84 ? 18.255 -1.228 -17.808 1.00 47.72 84 ALA A N 1
ATOM 633 C CA . ALA A 1 84 ? 18.645 -0.612 -16.533 1.00 47.72 84 ALA A CA 1
ATOM 634 C C . ALA A 1 84 ? 17.992 0.764 -16.293 1.00 47.72 84 ALA A C 1
ATOM 636 O O . ALA A 1 84 ? 17.734 1.143 -15.153 1.00 47.72 84 ALA A O 1
ATOM 637 N N . GLY A 1 85 ? 17.686 1.504 -17.366 1.00 49.38 85 GLY A N 1
ATOM 638 C CA . GLY A 1 85 ? 17.013 2.802 -17.271 1.00 49.38 85 GLY A CA 1
ATOM 639 C C . GLY A 1 85 ? 15.534 2.684 -16.892 1.00 49.38 85 GLY A C 1
ATOM 640 O O . GLY A 1 85 ? 15.044 3.490 -16.108 1.00 49.38 85 GLY A O 1
ATOM 641 N N . ALA A 1 86 ? 14.838 1.660 -17.396 1.00 55.66 86 ALA A N 1
ATOM 642 C CA . ALA A 1 86 ? 13.426 1.425 -17.088 1.00 55.66 86 ALA A CA 1
ATOM 643 C C . ALA A 1 86 ? 13.216 1.044 -15.612 1.00 55.66 86 ALA A C 1
ATOM 645 O O . ALA A 1 86 ? 12.346 1.609 -14.956 1.00 55.66 86 ALA A O 1
ATOM 646 N N . ALA A 1 87 ? 14.077 0.179 -15.062 1.00 57.44 87 ALA A N 1
ATOM 647 C CA . ALA A 1 87 ? 14.013 -0.226 -13.656 1.00 57.44 87 ALA A CA 1
ATOM 648 C C . ALA A 1 87 ? 14.209 0.954 -12.681 1.00 57.44 87 ALA A C 1
ATOM 650 O O . ALA A 1 87 ? 13.549 1.026 -11.645 1.00 57.44 87 ALA A O 1
ATOM 651 N N . GLY A 1 88 ? 15.078 1.913 -13.026 1.00 60.91 88 GLY A N 1
ATOM 652 C CA . GLY A 1 88 ? 15.279 3.127 -12.229 1.00 60.91 88 GLY A CA 1
ATOM 653 C C . GLY A 1 88 ? 14.072 4.072 -12.240 1.00 60.91 88 GLY A C 1
ATOM 654 O O . GLY A 1 88 ? 13.745 4.661 -11.210 1.00 60.91 88 GLY A O 1
ATOM 655 N N . VAL A 1 89 ? 13.380 4.187 -13.379 1.00 66.81 89 VAL A N 1
ATOM 656 C CA . VAL A 1 89 ? 12.156 4.999 -13.503 1.00 66.81 89 VAL A CA 1
ATOM 657 C C . VAL A 1 89 ? 11.004 4.368 -12.719 1.00 66.81 89 VAL A C 1
ATOM 659 O O . VAL A 1 89 ? 10.369 5.057 -11.926 1.00 66.81 89 VAL A O 1
ATOM 662 N N . GLU A 1 90 ? 10.788 3.056 -12.848 1.00 70.56 90 GLU A N 1
ATOM 663 C CA . GLU A 1 90 ? 9.755 2.336 -12.085 1.00 70.56 90 GLU A CA 1
ATOM 664 C C . GLU A 1 90 ? 9.977 2.441 -10.568 1.00 70.56 90 GLU A C 1
ATOM 666 O O . GLU A 1 90 ? 9.026 2.584 -9.797 1.00 70.56 90 GLU A O 1
ATOM 671 N N . MET A 1 91 ? 11.237 2.422 -10.122 1.00 74.88 91 MET A N 1
ATOM 672 C CA . MET A 1 91 ? 11.580 2.619 -8.715 1.00 74.88 91 MET A CA 1
ATOM 673 C C . MET A 1 91 ? 11.256 4.038 -8.233 1.00 74.88 91 MET A C 1
ATOM 675 O O . MET A 1 91 ? 10.691 4.195 -7.150 1.00 74.88 91 MET A O 1
ATOM 679 N N . ALA A 1 92 ? 11.583 5.065 -9.022 1.00 77.19 92 ALA A N 1
ATOM 680 C CA . ALA A 1 92 ? 11.265 6.450 -8.683 1.00 77.19 92 ALA A CA 1
ATOM 681 C C . ALA A 1 92 ? 9.745 6.669 -8.588 1.00 77.19 92 ALA A C 1
ATOM 683 O O . ALA A 1 92 ? 9.259 7.206 -7.592 1.00 77.19 92 ALA A O 1
ATOM 684 N N . GLU A 1 93 ? 8.985 6.157 -9.558 1.00 80.31 93 GLU A N 1
ATOM 685 C CA . GLU A 1 93 ? 7.520 6.210 -9.542 1.00 80.31 93 GLU A CA 1
ATOM 686 C C . GLU A 1 93 ? 6.933 5.477 -8.326 1.00 80.31 93 GLU A C 1
ATOM 688 O O . GLU A 1 93 ? 6.021 5.983 -7.668 1.00 80.31 93 GLU A O 1
ATOM 693 N N . ALA A 1 94 ? 7.467 4.304 -7.974 1.00 79.31 94 ALA A N 1
ATOM 694 C CA . ALA A 1 94 ? 7.025 3.557 -6.800 1.00 79.31 94 ALA A CA 1
ATOM 695 C C . ALA A 1 94 ? 7.292 4.318 -5.488 1.00 79.31 94 ALA A C 1
ATOM 697 O O . ALA A 1 94 ? 6.465 4.268 -4.572 1.00 79.31 94 ALA A O 1
ATOM 698 N N . LEU A 1 95 ? 8.409 5.046 -5.389 1.00 81.12 95 LEU A N 1
ATOM 699 C CA . LEU A 1 95 ? 8.726 5.888 -4.231 1.00 81.12 95 LEU A CA 1
ATOM 700 C C . LEU A 1 95 ? 7.781 7.089 -4.119 1.00 81.12 95 LEU A C 1
ATOM 702 O O . LEU A 1 95 ? 7.276 7.371 -3.030 1.00 81.12 95 LEU A O 1
ATOM 706 N N . GLU A 1 96 ? 7.480 7.758 -5.230 1.00 83.38 96 GLU A N 1
ATOM 707 C CA . GLU A 1 96 ? 6.504 8.853 -5.249 1.00 83.38 96 GLU A CA 1
ATOM 708 C C . GLU A 1 96 ? 5.109 8.363 -4.845 1.00 83.38 96 GLU A C 1
ATOM 710 O O . GLU A 1 96 ? 4.439 8.967 -4.004 1.00 83.38 96 GLU A O 1
ATOM 715 N N . GLN A 1 97 ? 4.688 7.209 -5.368 1.00 82.75 97 GLN A N 1
ATOM 716 C CA . GLN A 1 97 ? 3.426 6.575 -4.993 1.00 82.75 97 GLN A CA 1
ATOM 717 C C . GLN A 1 97 ? 3.360 6.250 -3.494 1.00 82.75 97 GLN A C 1
ATOM 719 O O . GLN A 1 97 ? 2.318 6.462 -2.870 1.00 82.75 97 GLN A O 1
ATOM 724 N N . ARG A 1 98 ? 4.460 5.786 -2.889 1.00 83.62 98 ARG A N 1
ATOM 725 C CA . ARG A 1 98 ? 4.543 5.564 -1.434 1.00 83.62 98 ARG A CA 1
ATOM 726 C C . ARG A 1 98 ? 4.385 6.850 -0.648 1.00 83.62 98 ARG A C 1
ATOM 728 O O . ARG A 1 98 ? 3.610 6.882 0.308 1.00 83.62 98 ARG A O 1
ATOM 735 N N . ALA A 1 99 ? 5.072 7.909 -1.069 1.00 84.75 99 ALA A N 1
ATOM 736 C CA . ALA A 1 99 ? 4.983 9.206 -0.414 1.00 84.75 99 ALA A CA 1
ATOM 737 C C . ALA A 1 99 ? 3.531 9.711 -0.379 1.00 84.75 99 ALA A C 1
ATOM 739 O O . ALA A 1 99 ? 3.066 10.166 0.666 1.00 84.75 99 ALA A O 1
ATOM 740 N N . LEU A 1 100 ? 2.777 9.536 -1.469 1.00 84.44 100 LEU A N 1
ATOM 741 C CA . LEU A 1 100 ? 1.358 9.907 -1.541 1.00 84.44 100 LEU A CA 1
ATOM 742 C C . LEU A 1 100 ? 0.464 9.091 -0.595 1.00 84.44 100 LEU A C 1
ATOM 744 O O . LEU A 1 100 ? -0.520 9.610 -0.065 1.00 84.44 100 LEU A O 1
ATOM 748 N N . VAL A 1 101 ? 0.793 7.819 -0.382 1.00 87.75 101 VAL A N 1
ATOM 749 C CA . VAL A 1 101 ? -0.015 6.886 0.414 1.00 87.75 101 VAL A CA 1
ATOM 750 C C . VAL A 1 101 ? 0.309 6.944 1.910 1.00 87.75 101 VAL A C 1
ATOM 752 O O . VAL A 1 101 ? -0.559 6.630 2.726 1.00 87.75 101 VAL A O 1
ATOM 755 N N . SER A 1 102 ? 1.492 7.430 2.291 1.00 88.62 102 SER A N 1
ATOM 756 C CA . SER A 1 102 ? 1.952 7.544 3.687 1.00 88.62 102 SER A CA 1
ATOM 757 C C . SER A 1 102 ? 0.932 8.211 4.627 1.00 88.62 102 SER A C 1
ATOM 759 O O . SER A 1 102 ? 0.631 7.703 5.709 1.00 88.62 102 SER A O 1
ATOM 761 N N . ARG A 1 103 ? 0.311 9.318 4.195 1.00 89.12 103 ARG A N 1
ATOM 762 C CA . ARG A 1 103 ? -0.691 10.043 4.993 1.00 89.12 103 ARG A CA 1
ATOM 763 C C . ARG A 1 103 ? -1.938 9.203 5.250 1.00 89.12 103 ARG A C 1
ATOM 765 O O . ARG A 1 103 ? -2.519 9.260 6.334 1.00 89.12 103 ARG A O 1
ATOM 772 N N . GLU A 1 104 ? -2.370 8.444 4.251 1.00 88.56 104 GLU A N 1
ATOM 773 C CA . GLU A 1 104 ? -3.507 7.548 4.404 1.00 88.56 104 GLU A CA 1
ATOM 774 C C . GLU A 1 104 ? -3.157 6.329 5.259 1.00 88.56 104 GLU A C 1
ATOM 776 O O . GLU A 1 104 ? -3.963 5.934 6.099 1.00 88.56 104 GLU A O 1
ATOM 781 N N . ALA A 1 105 ? -1.955 5.777 5.098 1.00 91.12 105 ALA A N 1
ATOM 782 C CA . ALA A 1 105 ? -1.445 4.700 5.934 1.00 91.12 105 ALA A CA 1
ATOM 783 C C . ALA A 1 105 ? -1.461 5.091 7.419 1.00 91.12 105 ALA A C 1
ATOM 785 O O . ALA A 1 105 ? -2.014 4.359 8.237 1.00 91.12 105 ALA A O 1
ATOM 786 N N . ALA A 1 106 ? -0.954 6.280 7.759 1.00 92.38 106 ALA A N 1
ATOM 787 C CA . ALA A 1 106 ? -0.970 6.802 9.125 1.00 92.38 106 ALA A CA 1
ATOM 788 C C . ALA A 1 106 ? -2.397 6.972 9.668 1.00 92.38 106 ALA A C 1
ATOM 790 O O . ALA A 1 106 ? -2.690 6.572 10.794 1.00 92.38 106 ALA A O 1
ATOM 791 N N . ARG A 1 107 ? -3.312 7.508 8.849 1.00 92.50 107 ARG A N 1
ATOM 792 C CA . ARG A 1 107 ? -4.725 7.640 9.223 1.00 92.50 107 ARG A CA 1
ATOM 793 C C . ARG A 1 107 ? -5.370 6.277 9.496 1.00 92.50 107 ARG A C 1
ATOM 795 O O . ARG A 1 107 ? -6.037 6.120 10.512 1.00 92.50 107 ARG A O 1
ATOM 802 N N . ARG A 1 108 ? -5.170 5.298 8.610 1.00 91.94 108 ARG A N 1
ATOM 803 C CA . ARG A 1 108 ? -5.684 3.925 8.769 1.00 91.94 108 ARG A CA 1
ATOM 804 C C . ARG A 1 108 ? -5.124 3.261 10.011 1.00 91.94 108 ARG A C 1
ATOM 806 O O . ARG A 1 108 ? -5.865 2.602 10.722 1.00 91.94 108 ARG A O 1
ATOM 813 N N . ARG A 1 109 ? -3.826 3.440 10.263 1.00 93.44 109 ARG A N 1
ATOM 814 C CA . ARG A 1 109 ? -3.146 2.904 11.443 1.00 93.44 109 ARG A CA 1
ATOM 815 C C . ARG A 1 109 ? -3.826 3.394 12.719 1.00 93.44 109 ARG A C 1
ATOM 817 O O . ARG A 1 109 ? -4.232 2.569 13.522 1.00 93.44 109 ARG A O 1
ATOM 824 N N . ALA A 1 110 ? -4.065 4.700 12.837 1.00 93.06 110 ALA A N 1
ATOM 825 C CA . ALA A 1 110 ? -4.775 5.269 13.982 1.00 93.06 110 ALA A CA 1
ATOM 826 C C . ALA A 1 110 ? -6.227 4.759 14.110 1.00 93.06 110 ALA A C 1
ATOM 828 O O . ALA A 1 110 ? -6.694 4.486 15.215 1.00 93.06 110 ALA A O 1
ATOM 829 N N . GLU A 1 111 ? -6.947 4.611 12.989 1.00 93.44 111 GLU A N 1
ATOM 830 C CA . GLU A 1 111 ? -8.317 4.074 12.978 1.00 93.44 111 GLU A CA 1
ATOM 831 C C . GLU A 1 111 ? -8.377 2.603 13.440 1.00 93.44 111 GLU A C 1
ATOM 833 O O . GLU A 1 111 ? -9.298 2.234 14.170 1.00 93.44 111 GLU A O 1
ATOM 838 N N . GLU A 1 112 ? -7.409 1.774 13.041 1.00 93.75 112 GLU A N 1
ATOM 839 C CA . GLU A 1 112 ? -7.321 0.361 13.436 1.00 93.75 112 GLU A CA 1
ATOM 840 C C . GLU A 1 112 ? -6.790 0.197 14.869 1.00 93.75 112 GLU A C 1
ATOM 842 O O . GLU A 1 112 ? -7.319 -0.617 15.622 1.00 93.75 112 GLU A O 1
ATOM 847 N N . GLU A 1 113 ? -5.831 1.017 15.308 1.00 93.38 113 GLU A N 1
ATOM 848 C CA . GLU A 1 113 ? -5.348 1.036 16.698 1.00 93.38 113 GLU A CA 1
ATOM 849 C C . GLU A 1 113 ? -6.467 1.366 17.687 1.00 93.38 113 GLU A C 1
ATOM 851 O O . GLU A 1 113 ? -6.618 0.680 18.695 1.00 93.38 113 GLU A O 1
ATOM 856 N N . ALA A 1 114 ? -7.316 2.349 17.371 1.00 92.69 114 ALA A N 1
ATOM 857 C CA . ALA A 1 114 ? -8.467 2.700 18.203 1.00 92.69 114 ALA A CA 1
ATOM 858 C C . ALA A 1 114 ? -9.490 1.555 18.340 1.00 92.69 114 ALA A C 1
ATOM 860 O O . ALA A 1 114 ? -10.278 1.535 19.285 1.00 92.69 114 ALA A O 1
ATOM 861 N N . ARG A 1 115 ? -9.498 0.611 17.393 1.00 91.75 115 ARG A N 1
ATOM 862 C CA . ARG A 1 115 ? -10.409 -0.541 17.360 1.00 91.75 115 ARG A CA 1
ATOM 863 C C . ARG A 1 115 ? -9.757 -1.835 17.828 1.00 91.75 115 ARG A C 1
ATOM 865 O O . ARG A 1 115 ? -10.434 -2.858 17.837 1.00 91.75 115 ARG A O 1
ATOM 872 N N . ASN A 1 116 ? -8.477 -1.803 18.209 1.00 91.62 116 ASN A N 1
ATOM 873 C CA . ASN A 1 116 ? -7.671 -3.003 18.435 1.00 91.62 116 ASN A CA 1
ATOM 874 C C . ASN A 1 116 ? -7.709 -3.964 17.226 1.00 91.62 116 ASN A C 1
ATOM 876 O O . ASN A 1 116 ? -7.759 -5.180 17.393 1.00 91.62 116 ASN A O 1
ATOM 880 N N . GLY A 1 117 ? -7.735 -3.402 16.015 1.00 92.44 117 GLY A N 1
ATOM 881 C CA . GLY A 1 117 ? -7.796 -4.125 14.748 1.00 92.44 117 GLY A CA 1
ATOM 882 C C . GLY A 1 117 ? -6.419 -4.493 14.195 1.00 92.44 117 GLY A C 1
ATOM 883 O O . GLY A 1 117 ? -5.443 -4.623 14.938 1.00 92.44 117 GLY A O 1
ATOM 884 N N . LEU A 1 118 ? -6.344 -4.653 12.873 1.00 94.00 118 LEU A N 1
ATOM 885 C CA . LEU A 1 118 ? -5.122 -5.032 12.164 1.00 94.00 118 LEU A CA 1
ATOM 886 C C . LEU A 1 118 ? -4.206 -3.831 11.923 1.00 94.00 118 LEU A C 1
ATOM 888 O O . LEU A 1 118 ? -4.548 -2.879 11.216 1.00 94.00 118 LEU A O 1
ATOM 892 N N . VAL A 1 119 ? -2.988 -3.926 12.445 1.00 95.12 119 VAL A N 1
ATOM 893 C CA . VAL A 1 119 ? -1.924 -2.940 12.260 1.00 95.12 119 VAL A CA 1
ATOM 894 C C . VAL A 1 119 ? -0.689 -3.633 11.705 1.00 95.12 119 VAL A C 1
ATOM 896 O O . VAL A 1 119 ? -0.114 -4.506 12.345 1.00 95.12 119 VAL A O 1
ATOM 899 N N . ILE A 1 120 ? -0.251 -3.232 10.519 1.00 94.88 120 ILE A N 1
ATOM 900 C CA . ILE A 1 120 ? 1.004 -3.686 9.926 1.00 94.88 120 ILE A CA 1
ATOM 901 C C . ILE A 1 120 ? 2.153 -2.944 10.616 1.00 94.88 120 ILE A C 1
ATOM 903 O O . ILE A 1 120 ? 2.224 -1.713 10.562 1.00 94.88 120 ILE A O 1
ATOM 907 N N . LEU A 1 121 ? 3.032 -3.700 11.275 1.00 93.12 121 LEU A N 1
ATOM 908 C CA . LEU A 1 121 ? 4.203 -3.180 11.984 1.00 93.12 121 LEU A CA 1
ATOM 909 C C . LEU A 1 121 ? 5.377 -3.008 11.025 1.00 93.12 121 LEU A C 1
ATOM 911 O O . LEU A 1 121 ? 6.004 -1.955 10.988 1.00 93.12 121 LEU A O 1
ATOM 915 N N . PHE A 1 122 ? 5.650 -4.046 10.238 1.00 92.25 122 PHE A N 1
ATOM 916 C CA . PHE A 1 122 ? 6.768 -4.077 9.309 1.00 92.25 122 PHE A CA 1
ATOM 917 C C . PHE A 1 122 ? 6.420 -4.961 8.123 1.00 92.25 122 PHE A C 1
ATOM 919 O O . PHE A 1 122 ? 5.911 -6.067 8.309 1.00 92.25 122 PHE A O 1
ATOM 926 N N . ALA A 1 123 ? 6.691 -4.501 6.908 1.00 91.44 123 ALA A N 1
ATOM 927 C CA . ALA A 1 123 ? 6.557 -5.333 5.729 1.00 91.44 123 ALA A CA 1
ATOM 928 C C . ALA A 1 123 ? 7.636 -5.041 4.694 1.00 91.44 123 ALA A C 1
ATOM 930 O O . ALA A 1 123 ? 7.825 -3.899 4.274 1.00 91.44 123 ALA A O 1
ATOM 931 N N . THR A 1 124 ? 8.286 -6.104 4.237 1.00 90.06 124 THR A N 1
ATOM 932 C CA . THR A 1 124 ? 9.363 -6.048 3.254 1.00 90.06 124 THR A CA 1
ATOM 933 C C . THR A 1 124 ? 9.065 -6.936 2.067 1.00 90.06 124 THR A C 1
ATOM 935 O O . THR A 1 124 ? 8.606 -8.066 2.212 1.00 90.06 124 THR A O 1
ATOM 938 N N . TYR A 1 125 ? 9.341 -6.421 0.877 1.00 87.75 125 TYR A N 1
ATOM 939 C CA . TYR A 1 125 ? 9.201 -7.139 -0.379 1.00 87.75 125 TYR A CA 1
ATOM 940 C C . TYR A 1 125 ? 10.542 -7.163 -1.103 1.00 87.75 125 TYR A C 1
ATOM 942 O O . TYR A 1 125 ? 11.115 -6.110 -1.367 1.00 87.75 125 TYR A O 1
ATOM 950 N N . GLY A 1 126 ? 11.058 -8.341 -1.424 1.00 83.94 126 GLY A N 1
ATOM 951 C CA . GLY A 1 126 ? 12.356 -8.462 -2.080 1.00 83.94 126 GLY A CA 1
ATOM 952 C C . GLY A 1 126 ? 12.770 -9.908 -2.262 1.00 83.94 126 GLY A C 1
ATOM 953 O O . GLY A 1 126 ? 11.982 -10.822 -2.030 1.00 83.94 126 GLY A O 1
ATOM 954 N N . GLU A 1 127 ? 14.005 -10.116 -2.688 1.00 77.50 127 GLU A N 1
ATOM 955 C CA . GLU A 1 127 ? 14.565 -11.460 -2.808 1.00 77.50 127 GLU A CA 1
ATOM 956 C C . GLU A 1 127 ? 14.645 -12.120 -1.427 1.00 77.50 127 GLU A C 1
ATOM 958 O O . GLU A 1 127 ? 14.997 -11.481 -0.429 1.00 77.50 127 GLU A O 1
ATOM 963 N N . LYS A 1 128 ? 14.284 -13.406 -1.357 1.00 66.94 128 LYS A N 1
ATOM 964 C CA . LYS A 1 128 ? 14.447 -14.186 -0.130 1.00 66.94 128 LYS A CA 1
ATOM 965 C C . LYS A 1 128 ? 15.933 -14.176 0.259 1.00 66.94 128 LYS A C 1
ATOM 967 O O . LYS A 1 128 ? 16.757 -14.502 -0.595 1.00 66.94 128 LYS A O 1
ATOM 972 N N . PRO A 1 129 ? 16.299 -13.857 1.513 1.00 58.97 129 PRO A N 1
ATOM 973 C CA . PRO A 1 129 ? 17.677 -14.000 1.952 1.00 58.97 129 PRO A CA 1
ATOM 974 C C . PRO A 1 129 ? 18.011 -15.495 1.987 1.00 58.97 129 PRO A C 1
ATOM 976 O O . PRO A 1 129 ? 17.624 -16.212 2.907 1.00 58.97 129 PRO A O 1
ATOM 979 N N . THR A 1 130 ? 18.649 -15.991 0.934 1.00 55.66 130 THR A N 1
ATOM 980 C CA . THR A 1 130 ? 19.484 -17.193 1.000 1.00 55.66 130 THR A CA 1
ATOM 981 C C . THR A 1 130 ? 20.769 -16.816 1.731 1.00 55.66 130 THR A C 1
ATOM 983 O O . THR A 1 130 ? 21.285 -15.718 1.534 1.00 55.66 130 THR A O 1
ATOM 986 N N . ASP A 1 131 ? 21.202 -17.692 2.631 1.00 49.75 131 ASP A N 1
ATOM 987 C CA . ASP A 1 131 ? 22.116 -17.418 3.741 1.00 49.75 131 ASP A CA 1
ATOM 988 C C . ASP A 1 131 ? 23.378 -16.583 3.403 1.00 49.75 131 ASP A C 1
ATOM 990 O O . ASP A 1 131 ? 23.962 -16.687 2.327 1.00 49.75 131 ASP A O 1
ATOM 994 N N . GLU A 1 132 ? 23.797 -15.778 4.389 1.00 50.03 132 GLU A N 1
ATOM 995 C CA . GLU A 1 132 ? 25.099 -15.096 4.563 1.00 50.03 132 GLU A CA 1
ATOM 996 C C . GLU A 1 132 ? 25.531 -14.005 3.547 1.00 50.03 132 GLU A C 1
ATOM 998 O O . GLU A 1 132 ? 26.288 -13.109 3.925 1.00 50.03 132 GLU A O 1
ATOM 1003 N N . ASP A 1 133 ? 25.013 -13.957 2.314 1.00 47.62 133 ASP A N 1
ATOM 1004 C CA . ASP A 1 133 ? 25.508 -13.015 1.280 1.00 47.62 133 ASP A CA 1
ATOM 1005 C C . ASP A 1 133 ? 24.746 -11.671 1.184 1.00 47.62 133 ASP A C 1
ATOM 1007 O O . ASP A 1 133 ? 25.171 -10.736 0.491 1.00 47.62 133 ASP A O 1
ATOM 1011 N N . SER A 1 134 ? 23.625 -11.524 1.898 1.00 49.78 134 SER A N 1
ATOM 1012 C CA . SER A 1 134 ? 22.714 -10.370 1.774 1.00 49.78 134 SER A CA 1
ATOM 1013 C C . SER A 1 134 ? 23.225 -9.066 2.400 1.00 49.78 134 SER A C 1
ATOM 1015 O O . SER A 1 134 ? 22.635 -8.010 2.185 1.00 49.78 134 SER A O 1
ATOM 1017 N N . VAL A 1 135 ? 24.306 -9.111 3.184 1.00 48.59 135 VAL A N 1
ATOM 1018 C CA . VAL A 1 135 ? 24.905 -7.912 3.806 1.00 48.59 135 VAL A CA 1
ATOM 1019 C C . VAL A 1 135 ? 25.838 -7.179 2.830 1.00 48.59 135 VAL A C 1
ATOM 1021 O O . VAL A 1 135 ? 26.055 -5.976 2.964 1.00 48.59 135 VAL A O 1
ATOM 1024 N N . LEU A 1 136 ? 26.364 -7.879 1.818 1.00 45.81 136 LEU A N 1
ATOM 1025 C CA . LEU A 1 136 ? 27.362 -7.347 0.880 1.00 45.81 136 LEU A CA 1
ATOM 1026 C C . LEU A 1 136 ? 26.759 -6.823 -0.430 1.00 45.81 136 LEU A C 1
ATOM 1028 O O . LEU A 1 136 ? 27.363 -5.979 -1.093 1.00 45.81 136 LEU A O 1
ATOM 1032 N N . ARG A 1 137 ? 25.566 -7.290 -0.810 1.00 46.22 137 ARG A N 1
ATOM 1033 C CA . ARG A 1 137 ? 24.835 -6.813 -1.989 1.00 46.22 137 ARG A CA 1
ATOM 1034 C C . ARG A 1 137 ? 23.717 -5.902 -1.509 1.00 46.22 137 ARG A C 1
ATOM 1036 O O . ARG A 1 137 ? 22.787 -6.386 -0.877 1.00 46.22 137 ARG A O 1
ATOM 1043 N N . GLY A 1 138 ? 23.849 -4.594 -1.756 1.00 47.56 138 GLY A N 1
ATOM 1044 C CA . GLY A 1 138 ? 22.894 -3.566 -1.325 1.00 47.56 138 GLY A CA 1
ATOM 1045 C C . GLY A 1 138 ? 21.456 -4.072 -1.415 1.00 47.56 138 GLY A C 1
ATOM 1046 O O . GLY A 1 138 ? 21.013 -4.467 -2.490 1.00 47.56 138 GLY A O 1
ATOM 1047 N N . SER A 1 139 ? 20.789 -4.154 -0.264 1.00 55.34 139 SER A N 1
ATOM 1048 C CA . SER A 1 139 ? 19.572 -4.941 -0.076 1.00 55.34 139 SER A CA 1
ATOM 1049 C C . SER A 1 139 ? 18.535 -4.640 -1.161 1.00 55.34 139 SER A C 1
ATOM 1051 O O . SER A 1 139 ? 17.963 -3.548 -1.176 1.00 55.34 139 SER A O 1
ATOM 1053 N N . SER A 1 140 ? 18.237 -5.618 -2.023 1.00 69.31 140 SER A N 1
ATOM 1054 C CA . SER A 1 140 ? 17.133 -5.624 -3.003 1.00 69.31 140 SER A CA 1
ATOM 1055 C C . SER A 1 140 ? 15.757 -5.719 -2.319 1.00 69.31 140 SER A C 1
ATOM 1057 O O . SER A 1 140 ? 14.800 -6.284 -2.848 1.00 69.31 140 SER A O 1
ATOM 1059 N N . VAL A 1 141 ? 15.662 -5.177 -1.104 1.00 78.38 141 VAL A N 1
ATOM 1060 C CA . VAL A 1 141 ? 14.548 -5.304 -0.176 1.00 78.38 141 VAL A CA 1
ATOM 1061 C C . VAL A 1 141 ? 13.852 -3.960 -0.069 1.00 78.38 141 VAL A C 1
ATOM 1063 O O . VAL A 1 141 ? 14.461 -2.923 0.192 1.00 78.38 141 VAL A O 1
ATOM 1066 N N . LEU A 1 142 ? 12.547 -3.994 -0.278 1.00 85.38 142 LEU A N 1
ATOM 1067 C CA . LEU A 1 142 ? 11.694 -2.834 -0.379 1.00 85.38 142 LEU A CA 1
ATOM 1068 C C . LEU A 1 142 ? 10.780 -2.739 0.833 1.00 85.38 142 LEU A C 1
ATOM 1070 O O . LEU A 1 142 ? 9.999 -3.655 1.080 1.00 85.38 142 LEU A O 1
ATOM 1074 N N . ASP A 1 143 ? 10.819 -1.618 1.548 1.00 88.19 143 ASP A N 1
ATOM 1075 C CA . ASP A 1 143 ? 9.821 -1.346 2.581 1.00 88.19 143 ASP A CA 1
ATOM 1076 C C . ASP A 1 143 ? 8.480 -0.975 1.930 1.00 88.19 143 ASP A C 1
ATOM 1078 O O . ASP A 1 143 ? 8.371 -0.008 1.162 1.00 88.19 143 ASP A O 1
ATOM 1082 N N . VAL A 1 144 ? 7.466 -1.786 2.225 1.00 89.88 144 VAL A N 1
ATOM 1083 C CA . VAL A 1 144 ? 6.096 -1.673 1.712 1.00 89.88 144 VAL A CA 1
ATOM 1084 C C . VAL A 1 144 ? 5.067 -1.543 2.839 1.00 89.88 144 VAL A C 1
ATOM 1086 O O . VAL A 1 144 ? 3.860 -1.641 2.593 1.00 89.88 144 VAL A O 1
ATOM 1089 N N . THR A 1 145 ? 5.521 -1.273 4.067 1.00 92.12 145 THR A N 1
ATOM 1090 C CA . THR A 1 145 ? 4.695 -1.187 5.282 1.00 92.12 145 THR A CA 1
ATOM 1091 C C . THR A 1 145 ? 3.505 -0.249 5.103 1.00 92.12 145 THR A C 1
ATOM 1093 O O . THR A 1 145 ? 2.353 -0.645 5.296 1.00 92.12 145 THR A O 1
ATOM 1096 N N . ASP A 1 146 ? 3.751 0.980 4.650 1.00 91.62 146 ASP A N 1
ATOM 1097 C CA . ASP A 1 146 ? 2.690 1.975 4.483 1.00 91.62 146 ASP A CA 1
ATOM 1098 C C . ASP A 1 146 ? 1.733 1.634 3.334 1.00 91.62 146 ASP A C 1
ATOM 1100 O O . ASP A 1 146 ? 0.526 1.863 3.439 1.00 91.62 146 ASP A O 1
ATOM 1104 N N . CYS A 1 147 ? 2.230 1.016 2.259 1.00 90.69 147 CYS A N 1
ATOM 1105 C CA . CYS A 1 147 ? 1.384 0.581 1.145 1.00 90.69 147 CYS A CA 1
ATOM 1106 C C . CYS A 1 147 ? 0.378 -0.485 1.580 1.00 90.69 147 CYS A C 1
ATOM 1108 O O . CYS A 1 147 ? -0.781 -0.460 1.155 1.00 90.69 147 CYS A O 1
ATOM 1110 N N . LEU A 1 148 ? 0.814 -1.415 2.432 1.00 92.19 148 LEU A N 1
ATOM 1111 C CA . LEU A 1 148 ? -0.052 -2.448 2.984 1.00 92.19 148 LEU A CA 1
ATOM 1112 C C . LEU A 1 148 ? -1.005 -1.885 4.034 1.00 92.19 148 LEU A C 1
ATOM 1114 O O . LEU A 1 148 ? -2.201 -2.165 3.962 1.00 92.19 148 LEU A O 1
ATOM 1118 N N . GLN A 1 149 ? -0.528 -1.029 4.941 1.00 94.06 149 GLN A N 1
ATOM 1119 C CA . GLN A 1 149 ? -1.380 -0.391 5.948 1.00 94.06 149 GLN A CA 1
ATOM 1120 C C . GLN A 1 149 ? -2.498 0.436 5.298 1.00 94.06 149 GLN A C 1
ATOM 1122 O O . GLN A 1 149 ? -3.658 0.371 5.708 1.00 94.06 149 GLN A O 1
ATOM 1127 N N . ALA A 1 150 ? -2.192 1.160 4.222 1.00 89.88 150 ALA A N 1
ATOM 1128 C CA . ALA A 1 150 ? -3.189 1.886 3.444 1.00 89.88 150 ALA A CA 1
ATOM 1129 C C . ALA A 1 150 ? -4.146 0.979 2.657 1.00 89.88 150 ALA A C 1
ATOM 1131 O O . ALA A 1 150 ? -5.119 1.460 2.082 1.00 89.88 150 ALA A O 1
ATOM 1132 N N . ARG A 1 151 ? -3.949 -0.337 2.621 1.00 90.44 151 ARG A N 1
ATOM 1133 C CA . ARG A 1 151 ? -4.906 -1.289 2.037 1.00 90.44 151 ARG A CA 1
ATOM 1134 C C . ARG A 1 151 ? -5.786 -1.982 3.072 1.00 90.44 151 ARG A C 1
ATOM 1136 O O . ARG A 1 151 ? -6.826 -2.492 2.672 1.00 90.44 151 ARG A O 1
ATOM 1143 N N . VAL A 1 152 ? -5.453 -1.915 4.362 1.00 91.69 152 VAL A N 1
ATOM 1144 C CA . VAL A 1 152 ? -6.240 -2.528 5.447 1.00 91.69 152 VAL A CA 1
ATOM 1145 C C . VAL A 1 152 ? -7.640 -1.919 5.528 1.00 91.69 152 VAL A C 1
ATOM 1147 O O . VAL A 1 152 ? -7.795 -0.698 5.608 1.00 91.69 152 VAL A O 1
ATOM 1150 N N . ARG A 1 153 ? -8.679 -2.752 5.491 1.00 89.00 153 ARG A N 1
ATOM 1151 C CA . ARG A 1 153 ? -10.083 -2.336 5.571 1.00 89.00 153 ARG A CA 1
ATOM 1152 C C . ARG A 1 153 ? -10.819 -3.185 6.581 1.00 89.00 153 ARG A C 1
ATOM 1154 O O . ARG A 1 153 ? -10.843 -4.397 6.427 1.00 89.00 153 ARG A O 1
ATOM 1161 N N . GLN A 1 154 ? -11.494 -2.532 7.529 1.00 89.31 154 GLN A N 1
ATOM 1162 C CA . GLN A 1 154 ? -12.321 -3.226 8.525 1.00 89.31 154 GLN A CA 1
ATOM 1163 C C . GLN A 1 154 ? -11.508 -4.301 9.253 1.00 89.31 154 GLN A C 1
ATOM 1165 O O . GLN A 1 154 ? -11.945 -5.440 9.376 1.00 89.31 154 GLN A O 1
ATOM 1170 N N . SER A 1 155 ? -10.293 -3.929 9.654 1.00 90.38 155 SER A N 1
ATOM 1171 C CA . SER A 1 155 ? -9.315 -4.822 10.256 1.00 90.38 155 SER A CA 1
ATOM 1172 C C . SER A 1 155 ? -8.844 -5.979 9.380 1.00 90.38 155 SER A C 1
ATOM 1174 O O . SER A 1 155 ? -8.078 -6.758 9.878 1.00 90.38 155 SER A O 1
ATOM 1176 N N . GLN A 1 156 ? -9.169 -6.070 8.089 1.00 91.69 156 GLN A N 1
ATOM 1177 C CA . GLN A 1 156 ? -8.682 -7.151 7.221 1.00 91.69 156 GLN A CA 1
ATOM 1178 C C . GLN A 1 156 ? -7.759 -6.635 6.116 1.00 91.69 156 GLN A C 1
ATOM 1180 O O . GLN A 1 156 ? -7.928 -5.522 5.600 1.00 91.69 156 GLN A O 1
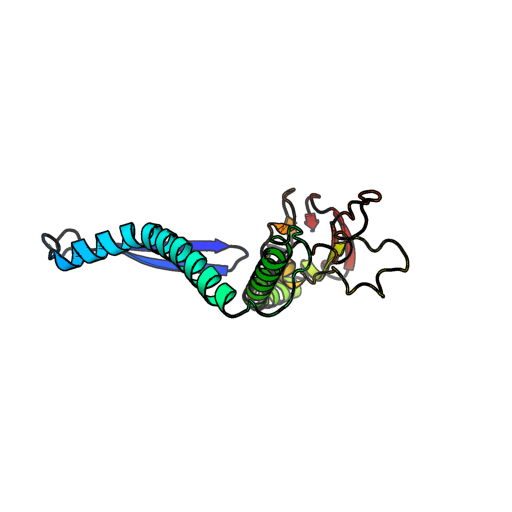ATOM 1185 N N . LEU A 1 157 ? -6.810 -7.470 5.689 1.00 91.75 157 LEU A N 1
ATOM 1186 C CA . LEU A 1 157 ? -5.991 -7.230 4.498 1.00 91.75 157 LEU A CA 1
ATOM 1187 C C . LEU A 1 157 ? -6.213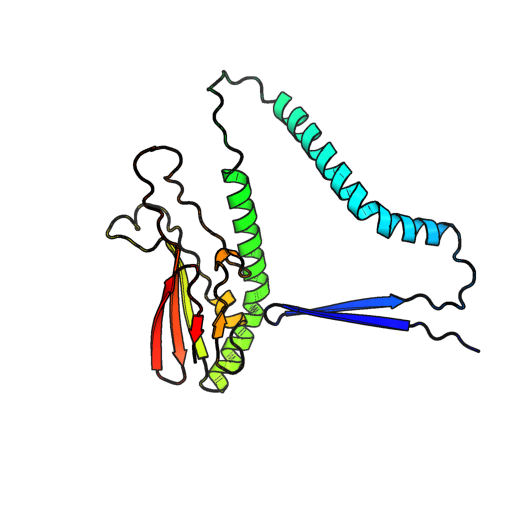 -8.350 3.485 1.00 91.75 157 LEU A C 1
ATOM 1189 O O . LEU A 1 157 ? -5.897 -9.504 3.758 1.00 91.75 157 LEU A O 1
ATOM 1193 N N . HIS A 1 158 ? -6.702 -7.976 2.302 1.00 91.38 158 HIS A N 1
ATOM 1194 C CA . HIS A 1 158 ? -6.894 -8.880 1.169 1.00 91.38 158 HIS A CA 1
ATOM 1195 C C . HIS A 1 158 ? -6.043 -8.42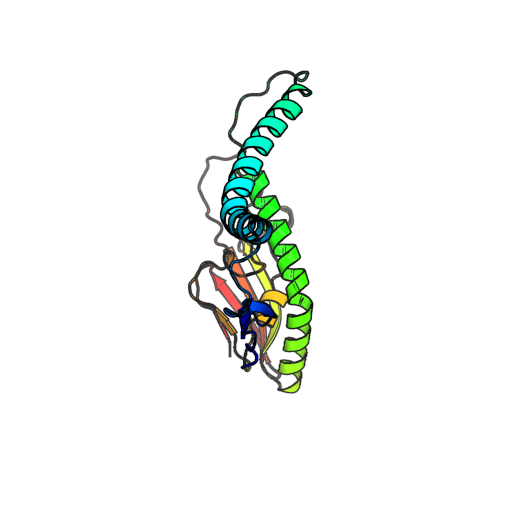9 -0.017 1.00 91.38 158 HIS A C 1
ATOM 1197 O O . HIS A 1 158 ? -6.170 -7.300 -0.505 1.00 91.38 158 HIS A O 1
ATOM 1203 N N . ILE A 1 159 ? -5.184 -9.322 -0.497 1.00 89.44 159 ILE A N 1
ATOM 1204 C CA . ILE A 1 159 ? -4.386 -9.155 -1.712 1.00 89.44 159 ILE A CA 1
ATOM 1205 C C . ILE A 1 159 ? -4.644 -10.370 -2.599 1.00 89.44 159 ILE A C 1
ATOM 1207 O O . ILE A 1 159 ? -4.512 -11.508 -2.155 1.00 89.44 159 ILE A O 1
ATOM 1211 N N . SER A 1 160 ? -5.026 -10.108 -3.847 1.00 88.25 160 SER A N 1
ATOM 1212 C CA . SER A 1 160 ? -5.261 -11.127 -4.873 1.00 88.25 160 SER A CA 1
ATOM 1213 C C . SER A 1 160 ? -3.987 -11.883 -5.254 1.00 88.25 160 SER A C 1
ATOM 1215 O O . SER A 1 160 ? -2.891 -11.372 -5.044 1.00 88.25 160 SER A O 1
ATOM 1217 N N . ASP A 1 161 ? -4.155 -13.003 -5.959 1.00 86.56 161 ASP A N 1
ATOM 1218 C CA . ASP A 1 161 ? -3.099 -13.836 -6.574 1.00 86.56 161 ASP A CA 1
ATOM 1219 C C . ASP A 1 161 ? -2.357 -13.152 -7.758 1.00 86.56 161 ASP A C 1
ATOM 1221 O O . ASP A 1 161 ? -1.768 -13.766 -8.643 1.00 86.56 161 ASP A O 1
ATOM 1225 N N . ALA A 1 162 ? -2.449 -11.824 -7.838 1.00 84.75 162 ALA A N 1
ATOM 1226 C CA . ALA A 1 162 ? -1.768 -11.040 -8.858 1.00 84.75 162 ALA A CA 1
ATOM 1227 C C . ALA A 1 162 ? -0.315 -10.802 -8.419 1.00 84.75 162 ALA A C 1
ATOM 1229 O O . ALA A 1 162 ? -0.075 -10.655 -7.218 1.00 84.75 162 ALA A O 1
ATOM 1230 N N . PRO A 1 163 ? 0.642 -10.681 -9.360 1.00 83.56 163 PRO A N 1
ATOM 1231 C CA . PRO A 1 163 ? 2.033 -10.404 -9.012 1.00 83.56 163 PRO A CA 1
ATOM 1232 C C . PRO A 1 163 ? 2.122 -9.139 -8.154 1.00 83.56 163 PRO A C 1
ATOM 1234 O O . PRO A 1 163 ? 1.581 -8.085 -8.518 1.00 83.56 163 PRO A O 1
ATOM 1237 N N . LYS A 1 164 ? 2.817 -9.223 -7.016 1.00 85.00 164 LYS A N 1
ATOM 1238 C CA . LYS A 1 164 ? 2.872 -8.129 -6.035 1.00 85.00 164 LYS A CA 1
ATOM 1239 C C . LYS A 1 164 ? 3.539 -6.888 -6.607 1.00 85.00 164 LYS A C 1
ATOM 1241 O O . LYS A 1 164 ? 3.175 -5.788 -6.214 1.00 85.00 164 LYS A O 1
ATOM 1246 N N . ALA A 1 165 ? 4.405 -7.036 -7.609 1.00 81.31 165 ALA A N 1
ATOM 1247 C CA . ALA A 1 165 ? 4.987 -5.920 -8.358 1.00 81.31 165 ALA A CA 1
ATOM 1248 C C . ALA A 1 165 ? 3.952 -5.005 -9.055 1.00 81.31 165 ALA A C 1
ATOM 1250 O O . ALA A 1 165 ? 4.263 -3.862 -9.355 1.00 81.31 165 ALA A O 1
ATOM 1251 N N . THR A 1 166 ? 2.720 -5.464 -9.314 1.00 82.62 166 THR A N 1
ATOM 1252 C CA . THR A 1 166 ? 1.646 -4.620 -9.887 1.00 82.62 166 THR A CA 1
ATOM 1253 C C . THR A 1 166 ? 0.911 -3.789 -8.825 1.00 82.62 166 THR A C 1
ATOM 1255 O O . THR A 1 166 ? 0.079 -2.927 -9.139 1.00 82.62 166 THR A O 1
ATOM 1258 N N . LEU A 1 167 ? 1.175 -4.039 -7.542 1.00 83.75 167 LEU A N 1
ATOM 1259 C CA . LEU A 1 167 ? 0.590 -3.270 -6.456 1.00 83.75 167 LEU A CA 1
ATOM 1260 C C . LEU A 1 167 ? 1.218 -1.874 -6.401 1.00 83.75 167 LEU A C 1
ATOM 1262 O O . LEU A 1 167 ? 2.388 -1.669 -6.698 1.00 83.75 167 LEU A O 1
ATOM 1266 N N . LEU A 1 168 ? 0.407 -0.893 -6.009 1.00 80.88 168 LEU A N 1
ATOM 1267 C CA . LEU A 1 168 ? 0.846 0.497 -5.916 1.00 80.88 168 LEU A CA 1
ATOM 1268 C C . LEU A 1 168 ? 1.999 0.610 -4.916 1.00 80.88 168 LEU A C 1
ATOM 1270 O O . LEU A 1 168 ? 1.861 0.154 -3.780 1.00 80.88 168 LEU A O 1
ATOM 1274 N N . GLY A 1 169 ? 3.097 1.227 -5.347 1.00 78.19 169 GLY A N 1
ATOM 1275 C CA . GLY A 1 169 ? 4.308 1.368 -4.550 1.00 78.19 169 GLY A CA 1
ATOM 1276 C C . GLY A 1 169 ? 5.164 0.104 -4.467 1.00 78.19 169 GLY A C 1
ATOM 1277 O O . GLY A 1 169 ? 6.163 0.135 -3.762 1.00 78.19 169 GLY A O 1
ATOM 1278 N N . PHE A 1 170 ? 4.838 -0.986 -5.163 1.00 83.75 170 PHE A N 1
ATOM 1279 C CA . PHE A 1 170 ? 5.715 -2.153 -5.279 1.00 83.75 170 PHE A CA 1
ATOM 1280 C C . PHE A 1 170 ? 6.504 -2.063 -6.587 1.00 83.75 170 PHE A C 1
ATOM 1282 O O . PHE A 1 170 ? 5.984 -1.608 -7.600 1.00 83.75 170 PHE A O 1
ATOM 1289 N N . CYS A 1 171 ? 7.757 -2.506 -6.570 1.00 78.62 171 CYS A N 1
ATOM 1290 C CA . CYS A 1 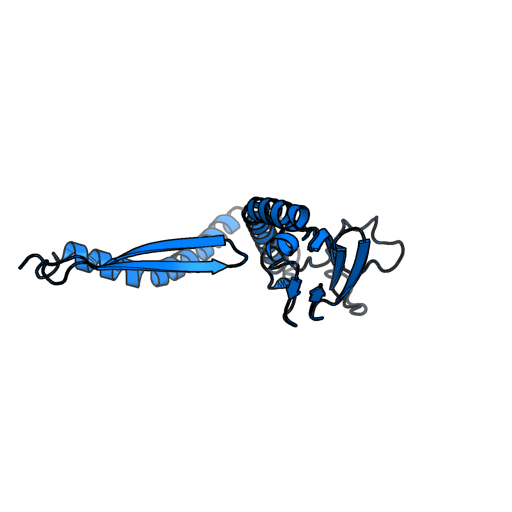171 ? 8.560 -2.688 -7.774 1.00 78.62 171 CYS A CA 1
ATOM 1291 C C . CYS A 1 171 ? 9.437 -3.932 -7.609 1.00 78.62 171 CYS A C 1
ATOM 1293 O O . CYS A 1 171 ? 9.802 -4.296 -6.487 1.00 78.62 171 CYS A O 1
ATOM 1295 N N . ARG A 1 172 ? 9.746 -4.618 -8.715 1.00 73.31 172 ARG A N 1
ATOM 1296 C CA . ARG A 1 172 ? 10.719 -5.714 -8.702 1.00 73.31 172 ARG A CA 1
ATOM 1297 C C . ARG A 1 172 ? 12.104 -5.092 -8.827 1.00 73.31 172 ARG A C 1
ATOM 1299 O O . ARG A 1 172 ? 12.417 -4.506 -9.859 1.00 73.31 172 ARG A O 1
ATOM 1306 N N . LEU A 1 173 ? 12.918 -5.204 -7.783 1.00 66.38 173 LEU A N 1
ATOM 1307 C CA . LEU A 1 173 ? 14.328 -4.859 -7.901 1.00 66.38 173 LEU A CA 1
ATOM 1308 C C . LEU A 1 173 ? 15.006 -5.980 -8.682 1.00 66.38 173 LEU A C 1
ATOM 1310 O O . LEU A 1 173 ? 15.008 -7.124 -8.242 1.00 66.38 173 LEU A O 1
ATOM 1314 N N . ALA A 1 174 ? 15.523 -5.663 -9.867 1.00 58.62 174 ALA A N 1
ATOM 1315 C CA . ALA A 1 174 ? 16.439 -6.564 -10.544 1.00 58.62 174 ALA A CA 1
ATOM 1316 C C . ALA A 1 174 ? 17.751 -6.559 -9.753 1.00 58.62 174 ALA A C 1
ATOM 1318 O O . ALA A 1 174 ? 18.331 -5.491 -9.531 1.00 58.62 174 ALA A O 1
ATOM 1319 N N . SER A 1 175 ? 18.196 -7.735 -9.310 1.00 56.44 175 SER A N 1
ATOM 1320 C CA . SER A 1 175 ? 19.509 -7.899 -8.702 1.00 56.44 175 SER A CA 1
ATOM 1321 C C . SER A 1 175 ? 20.559 -7.307 -9.654 1.00 56.44 175 SER A C 1
ATOM 1323 O O . SER A 1 175 ? 20.593 -7.592 -10.853 1.00 56.44 175 SER A O 1
ATOM 1325 N N . GLN A 1 176 ? 21.433 -6.441 -9.143 1.00 47.09 176 GLN A N 1
ATOM 1326 C CA . GLN A 1 176 ? 22.497 -5.812 -9.935 1.00 47.09 176 GLN A CA 1
ATOM 1327 C C . GLN A 1 176 ? 23.592 -6.826 -10.359 1.00 47.09 176 GLN A C 1
ATOM 1329 O O . GLN A 1 176 ? 24.633 -6.430 -10.879 1.00 47.09 176 GLN A O 1
ATOM 1334 N N . GLY A 1 177 ? 23.388 -8.132 -10.127 1.00 49.12 177 GLY A N 1
ATOM 1335 C CA . GLY A 1 177 ? 24.372 -9.195 -10.343 1.00 49.12 177 GLY A CA 1
ATOM 1336 C C . GLY A 1 177 ? 24.196 -10.033 -11.614 1.00 49.12 177 GLY A C 1
ATOM 1337 O O . GLY A 1 177 ? 25.164 -10.657 -12.042 1.00 49.12 177 GLY A O 1
ATOM 1338 N N . ASP A 1 178 ? 23.026 -10.030 -12.256 1.00 47.53 178 ASP A N 1
ATOM 1339 C CA . ASP A 1 178 ? 22.699 -11.070 -13.254 1.00 47.53 178 ASP A CA 1
ATOM 1340 C C . ASP A 1 178 ? 23.113 -10.746 -14.698 1.00 47.53 178 ASP A C 1
ATOM 1342 O O . ASP A 1 178 ? 22.926 -11.548 -15.609 1.00 47.53 178 ASP A O 1
ATOM 1346 N N . ALA A 1 179 ? 23.744 -9.595 -14.939 1.00 48.16 179 ALA A N 1
ATOM 1347 C CA . ALA A 1 179 ? 24.187 -9.222 -16.285 1.00 48.16 179 ALA A CA 1
ATOM 1348 C C . ALA A 1 179 ? 25.532 -9.854 -16.715 1.00 48.16 179 ALA A C 1
ATOM 1350 O O . ALA A 1 179 ? 25.955 -9.634 -17.851 1.00 48.16 179 ALA A O 1
ATOM 1351 N N . ALA A 1 180 ? 26.232 -10.603 -15.846 1.00 46.47 180 ALA A N 1
ATOM 1352 C CA . ALA A 1 180 ? 27.632 -10.991 -16.088 1.00 46.47 180 ALA A CA 1
ATOM 1353 C C . ALA A 1 180 ? 27.991 -12.481 -15.916 1.00 46.47 180 ALA A C 1
ATOM 1355 O O . ALA A 1 180 ? 29.155 -12.838 -16.100 1.00 46.47 180 ALA A O 1
ATOM 1356 N N . SER A 1 181 ? 27.061 -13.385 -15.605 1.00 44.12 181 SER A N 1
ATOM 1357 C CA . SER A 1 181 ? 27.378 -14.822 -15.588 1.00 44.12 181 SER A CA 1
ATOM 1358 C C . SER A 1 181 ? 26.223 -15.653 -16.114 1.00 44.12 181 SER A C 1
ATOM 1360 O O . SER A 1 181 ? 25.225 -15.850 -15.438 1.00 44.12 181 SER A O 1
ATOM 1362 N N . GLY A 1 182 ? 26.392 -16.174 -17.331 1.00 43.84 182 GLY A N 1
ATOM 1363 C CA . GLY A 1 182 ? 25.510 -17.165 -17.953 1.00 43.84 182 GLY A CA 1
ATOM 1364 C C . GLY A 1 182 ? 25.606 -18.549 -17.304 1.00 43.84 182 GLY A C 1
ATOM 1365 O O . GLY A 1 182 ? 25.729 -19.548 -18.007 1.00 43.84 182 GLY A O 1
ATOM 1366 N N . LEU A 1 183 ? 25.590 -18.614 -15.973 1.00 46.03 183 LEU A N 1
ATOM 1367 C CA . LEU A 1 183 ? 25.610 -19.849 -15.199 1.00 46.03 183 LEU A CA 1
ATOM 1368 C C . LEU A 1 183 ? 24.407 -19.855 -14.255 1.00 46.03 183 LEU A C 1
ATOM 1370 O O . LEU A 1 183 ? 24.401 -19.164 -13.244 1.00 46.03 183 LEU A O 1
ATOM 1374 N N . SER A 1 184 ? 23.415 -20.663 -14.642 1.00 39.09 184 SER A N 1
ATOM 1375 C CA . SER A 1 184 ? 22.238 -21.105 -13.882 1.00 39.09 184 SER A CA 1
ATOM 1376 C C . SER A 1 184 ? 21.392 -20.010 -13.223 1.00 39.09 184 SER A C 1
ATOM 1378 O O . SER A 1 184 ? 21.715 -19.526 -12.143 1.00 39.09 184 SER A O 1
ATOM 1380 N N . GLU A 1 185 ? 20.246 -19.728 -13.851 1.00 45.03 185 GLU A N 1
ATOM 1381 C CA . GLU A 1 185 ? 19.064 -19.082 -13.270 1.00 45.03 185 GLU A CA 1
ATOM 1382 C C . GLU A 1 185 ? 18.681 -19.730 -11.926 1.00 45.03 185 GLU A C 1
ATOM 1384 O O . GLU A 1 185 ? 17.849 -20.636 -11.862 1.00 45.03 185 GLU A O 1
ATOM 1389 N N . ILE A 1 186 ? 19.249 -19.256 -10.822 1.00 48.50 186 ILE A N 1
ATOM 1390 C CA . ILE A 1 186 ? 18.535 -19.304 -9.551 1.00 48.50 186 ILE A CA 1
ATOM 1391 C C . ILE A 1 186 ? 17.633 -18.081 -9.602 1.00 48.50 186 ILE A C 1
ATOM 1393 O O . ILE A 1 186 ? 18.044 -16.975 -9.266 1.00 48.50 186 ILE A O 1
ATOM 1397 N N . VAL A 1 187 ? 16.426 -18.264 -10.139 1.00 53.94 187 VAL A N 1
ATOM 1398 C CA . VAL A 1 187 ? 15.372 -17.251 -10.078 1.00 53.94 187 VAL A CA 1
ATOM 1399 C C . VAL A 1 187 ? 15.084 -17.032 -8.597 1.00 53.94 187 VAL A C 1
ATOM 1401 O O . VAL A 1 187 ? 14.333 -17.792 -7.991 1.00 53.94 187 VAL A O 1
ATOM 1404 N N . SER A 1 188 ? 15.739 -16.046 -7.987 1.00 60.00 188 SER A N 1
ATOM 1405 C CA . SER A 1 188 ? 15.465 -15.644 -6.612 1.00 60.00 188 SER A CA 1
ATOM 1406 C C . SER A 1 188 ? 14.020 -15.169 -6.556 1.00 60.00 188 SER A C 1
ATOM 1408 O O . SER A 1 188 ? 13.675 -14.086 -7.031 1.00 60.00 188 SER A O 1
ATOM 1410 N N . GLU A 1 189 ? 13.142 -16.028 -6.048 1.00 71.06 189 GLU A N 1
ATOM 1411 C CA . GLU A 1 189 ? 11.725 -15.716 -5.951 1.00 71.06 189 GLU A CA 1
ATOM 1412 C C . GLU A 1 189 ? 11.539 -14.552 -4.976 1.00 71.06 189 GLU A C 1
ATOM 1414 O O . GLU A 1 189 ? 12.037 -14.567 -3.846 1.00 71.06 189 GLU A O 1
ATOM 1419 N N . ALA A 1 190 ? 10.831 -13.515 -5.428 1.00 80.38 190 ALA A N 1
ATOM 1420 C CA . ALA A 1 190 ? 10.494 -12.391 -4.574 1.00 80.38 190 ALA A CA 1
ATOM 1421 C C . ALA A 1 190 ? 9.495 -12.848 -3.503 1.00 80.38 190 ALA A C 1
ATOM 1423 O O . ALA A 1 190 ? 8.464 -13.458 -3.802 1.00 80.38 190 ALA A O 1
ATOM 1424 N N . VAL A 1 191 ? 9.797 -12.532 -2.249 1.00 87.50 191 VAL A N 1
ATOM 1425 C CA . VAL A 1 191 ? 8.997 -12.877 -1.078 1.00 87.50 191 VAL A CA 1
ATOM 1426 C C . VAL A 1 191 ? 8.545 -11.592 -0.394 1.00 87.50 191 VAL A C 1
ATOM 1428 O O . VAL A 1 191 ? 9.287 -10.617 -0.274 1.00 87.50 191 VAL A O 1
ATOM 1431 N N . LEU A 1 192 ? 7.293 -11.595 0.053 1.00 89.75 192 LEU A N 1
ATOM 1432 C CA . LEU A 1 192 ? 6.712 -10.583 0.918 1.00 89.75 192 LEU A CA 1
ATOM 1433 C C . LEU A 1 192 ? 6.704 -11.103 2.356 1.00 89.75 192 LEU A C 1
ATOM 1435 O O . LEU A 1 192 ? 5.994 -12.058 2.670 1.00 89.75 192 LEU A O 1
ATOM 1439 N N . GLN A 1 193 ? 7.447 -10.450 3.237 1.00 91.12 193 GLN A N 1
ATOM 1440 C CA . GLN A 1 193 ? 7.381 -10.674 4.673 1.00 91.12 193 GLN A CA 1
ATOM 1441 C C . GLN A 1 193 ? 6.495 -9.605 5.307 1.00 91.12 193 GLN A C 1
ATOM 1443 O O . GLN A 1 193 ? 6.632 -8.422 5.008 1.00 91.12 193 GLN A O 1
ATOM 1448 N N . ILE A 1 194 ? 5.576 -10.019 6.177 1.00 93.62 194 ILE A N 1
ATOM 1449 C CA . ILE A 1 194 ? 4.657 -9.127 6.884 1.00 93.62 194 ILE A CA 1
ATOM 1450 C C . ILE A 1 194 ? 4.664 -9.493 8.362 1.00 93.62 194 ILE A C 1
ATOM 1452 O O . ILE A 1 194 ? 4.291 -10.604 8.738 1.00 93.62 194 ILE A O 1
ATOM 1456 N N . SER A 1 195 ? 5.012 -8.523 9.193 1.00 93.81 195 SER A N 1
ATOM 1457 C CA . SER A 1 195 ? 4.788 -8.542 10.629 1.00 93.81 195 SER A CA 1
ATOM 1458 C C . SER A 1 195 ? 3.638 -7.598 10.956 1.00 93.81 195 SER A C 1
ATOM 1460 O O . SER A 1 195 ? 3.654 -6.417 10.595 1.00 93.81 195 SER A O 1
ATOM 1462 N N . TYR A 1 196 ? 2.614 -8.121 11.615 1.00 94.88 196 TYR A N 1
ATOM 1463 C CA . TYR A 1 196 ? 1.395 -7.390 11.928 1.00 94.88 196 TYR A CA 1
ATOM 1464 C C . TYR A 1 196 ? 0.922 -7.694 13.342 1.00 94.88 196 TYR A C 1
ATOM 1466 O O . TYR A 1 196 ? 1.186 -8.756 13.897 1.00 94.88 196 TYR A O 1
ATOM 1474 N N . ARG A 1 197 ? 0.183 -6.753 13.912 1.00 95.06 197 ARG A N 1
ATOM 1475 C CA . ARG A 1 197 ? -0.496 -6.873 15.192 1.00 95.06 197 ARG A CA 1
ATOM 1476 C C . ARG A 1 197 ? -1.995 -6.923 14.949 1.00 95.06 197 ARG A C 1
ATOM 1478 O O . ARG A 1 197 ? -2.517 -6.101 14.201 1.00 95.06 197 ARG A O 1
ATOM 1485 N N . PHE A 1 198 ? -2.674 -7.861 15.594 1.00 93.31 198 PHE A N 1
ATOM 1486 C CA . PHE A 1 198 ? -4.132 -7.904 15.651 1.00 93.31 198 PHE A CA 1
ATOM 1487 C C . PHE A 1 198 ? -4.547 -7.929 17.122 1.00 93.31 198 PHE A C 1
ATOM 1489 O O . PHE A 1 198 ? -4.231 -8.868 17.860 1.00 93.31 198 PHE A O 1
ATOM 1496 N N . GLY A 1 199 ? -5.178 -6.849 17.578 1.00 89.88 199 GLY A N 1
ATOM 1497 C CA . GLY A 1 199 ? -5.411 -6.614 18.999 1.00 89.88 199 GLY A CA 1
ATOM 1498 C C . GLY A 1 199 ? -4.106 -6.504 19.789 1.00 89.88 199 GLY A C 1
ATOM 1499 O O . GLY A 1 199 ? -3.328 -5.572 19.592 1.00 89.88 199 GLY A O 1
ATOM 1500 N N . ALA A 1 200 ? -3.870 -7.453 20.696 1.00 89.25 200 ALA A N 1
ATOM 1501 C CA . ALA A 1 200 ? -2.685 -7.486 21.557 1.00 89.25 200 ALA A CA 1
ATOM 1502 C C . ALA A 1 200 ? -1.593 -8.462 21.081 1.00 89.25 200 ALA A C 1
ATOM 1504 O O . ALA A 1 200 ? -0.547 -8.550 21.718 1.00 89.25 200 ALA A O 1
ATOM 1505 N N . ILE A 1 201 ? -1.836 -9.216 20.002 1.00 94.06 201 ILE A N 1
ATOM 1506 C CA . ILE A 1 201 ? -0.950 -10.301 19.565 1.00 94.06 201 ILE A CA 1
ATOM 1507 C C . ILE A 1 201 ? -0.232 -9.895 18.282 1.00 94.06 201 ILE A C 1
ATOM 1509 O O . ILE A 1 201 ? -0.850 -9.388 17.343 1.00 94.06 201 ILE A O 1
ATOM 1513 N N . GLU A 1 202 ? 1.072 -10.148 18.249 1.00 95.19 202 GLU A N 1
ATOM 1514 C CA . GLU A 1 202 ? 1.924 -9.942 17.083 1.00 95.19 202 GLU A CA 1
ATOM 1515 C C . GLU A 1 202 ? 2.124 -11.253 16.319 1.00 95.19 202 GLU A C 1
ATOM 1517 O O . GLU A 1 202 ? 2.324 -12.321 16.898 1.00 95.19 202 GLU A O 1
ATOM 1522 N N . TYR A 1 203 ? 2.076 -11.160 14.996 1.00 94.50 203 TYR A N 1
ATOM 1523 C CA . TYR A 1 203 ? 2.225 -12.264 14.063 1.00 94.50 203 TYR A CA 1
ATOM 1524 C C . TYR A 1 203 ? 3.247 -11.890 12.995 1.00 94.50 203 TYR A C 1
ATOM 1526 O O . TYR A 1 203 ? 3.331 -10.734 12.582 1.00 94.50 203 TYR A O 1
ATOM 1534 N N . SER A 1 204 ? 3.978 -12.881 12.489 1.00 93.44 204 SER A N 1
ATOM 1535 C CA . SER A 1 204 ? 4.844 -12.727 11.321 1.00 93.44 204 SER A CA 1
ATOM 1536 C C . SER A 1 204 ? 4.540 -13.829 10.315 1.00 93.44 204 SER A C 1
ATOM 1538 O O . SER A 1 204 ? 4.392 -14.995 10.689 1.00 93.44 204 SER A O 1
ATOM 1540 N N . ARG A 1 205 ? 4.374 -13.457 9.045 1.00 92.44 205 ARG A N 1
ATOM 1541 C CA . ARG A 1 205 ? 4.070 -14.370 7.938 1.00 92.44 205 ARG A CA 1
ATOM 1542 C C . ARG A 1 205 ? 4.863 -13.982 6.699 1.00 92.44 205 ARG A C 1
ATOM 1544 O O . ARG A 1 205 ? 5.110 -12.803 6.454 1.00 92.44 205 ARG A O 1
ATOM 1551 N N . THR A 1 206 ? 5.215 -14.980 5.903 1.00 90.62 206 THR A N 1
ATOM 1552 C CA . THR A 1 206 ? 5.876 -14.820 4.608 1.00 90.62 206 THR A CA 1
ATOM 1553 C C . THR A 1 206 ? 4.973 -15.348 3.498 1.00 90.62 206 THR A C 1
ATOM 1555 O O . THR A 1 206 ? 4.264 -16.335 3.680 1.00 90.62 206 THR A O 1
ATOM 1558 N N . PHE A 1 207 ? 4.980 -14.667 2.356 1.00 90.25 207 PHE A N 1
ATOM 1559 C CA . PHE A 1 207 ? 4.156 -14.969 1.187 1.00 90.25 207 PHE A CA 1
ATOM 1560 C C . PHE A 1 207 ? 5.021 -14.871 -0.073 1.00 90.25 207 PHE A C 1
ATOM 1562 O O . PHE A 1 207 ? 5.756 -13.894 -0.217 1.00 90.25 207 PHE A O 1
ATOM 1569 N N . GLY A 1 208 ? 4.937 -15.825 -0.998 1.00 87.81 208 GLY A N 1
ATOM 1570 C CA . GLY A 1 208 ? 5.586 -15.718 -2.311 1.00 87.81 208 GLY A CA 1
ATOM 1571 C C . GLY A 1 208 ? 4.926 -14.652 -3.191 1.00 87.81 208 GLY A C 1
ATOM 1572 O O . GLY A 1 208 ? 3.810 -14.231 -2.899 1.00 87.81 208 GLY A O 1
ATOM 1573 N N . ASP A 1 209 ? 5.587 -14.206 -4.267 1.00 85.31 209 ASP A N 1
ATOM 1574 C CA . ASP A 1 209 ? 5.139 -13.107 -5.156 1.00 85.31 209 ASP A CA 1
ATOM 1575 C C . ASP A 1 209 ? 3.693 -13.246 -5.659 1.00 85.31 209 ASP A C 1
ATOM 1577 O O . ASP A 1 209 ? 2.992 -12.246 -5.797 1.00 85.31 209 ASP A O 1
ATOM 1581 N N . ARG A 1 210 ? 3.214 -14.468 -5.896 1.00 85.06 210 ARG A N 1
ATOM 1582 C CA . ARG A 1 210 ? 1.837 -14.694 -6.357 1.00 85.06 210 ARG A CA 1
ATOM 1583 C C . ARG A 1 210 ? 0.876 -15.055 -5.235 1.00 85.06 210 ARG A C 1
ATOM 1585 O O . ARG A 1 210 ? -0.285 -14.712 -5.331 1.00 85.06 210 ARG A O 1
ATOM 1592 N N . ASP A 1 211 ? 1.350 -15.580 -4.111 1.00 87.81 211 ASP A N 1
ATOM 1593 C CA . ASP A 1 211 ? 0.462 -16.082 -3.064 1.00 87.81 211 ASP A CA 1
ATOM 1594 C C . ASP A 1 211 ? -0.548 -15.024 -2.574 1.00 87.81 211 ASP A C 1
ATOM 1596 O O . ASP A 1 211 ? -0.146 -13.899 -2.218 1.00 87.81 211 ASP A O 1
ATOM 1600 N N . PRO A 1 212 ? -1.851 -15.363 -2.507 1.00 89.00 212 PRO A N 1
ATOM 1601 C CA . PRO A 1 212 ? -2.861 -14.457 -1.987 1.00 89.00 212 PRO A CA 1
ATOM 1602 C C . PRO A 1 212 ? -2.604 -14.181 -0.503 1.00 89.00 212 PRO A C 1
ATOM 1604 O O . PRO A 1 212 ? -2.334 -15.085 0.290 1.00 89.00 212 PRO A O 1
ATOM 1607 N N . VAL A 1 213 ? -2.713 -12.912 -0.111 1.00 89.94 213 VAL A N 1
ATOM 1608 C CA . VAL A 1 213 ? -2.524 -12.492 1.284 1.00 89.94 213 VAL A CA 1
ATOM 1609 C C . VAL A 1 213 ? -3.888 -12.227 1.887 1.00 89.94 213 VAL A C 1
ATOM 1611 O O . VAL A 1 213 ? -4.587 -11.312 1.454 1.00 89.94 213 VAL A O 1
ATOM 1614 N N . ILE A 1 214 ? -4.244 -13.024 2.891 1.00 91.00 214 ILE A N 1
ATOM 1615 C CA . ILE A 1 214 ? -5.471 -12.869 3.669 1.00 91.00 214 ILE A CA 1
ATOM 1616 C C . ILE A 1 214 ? -5.063 -12.773 5.138 1.00 91.00 214 ILE A C 1
ATOM 1618 O O . ILE A 1 214 ? -4.632 -13.766 5.735 1.00 91.00 214 ILE A O 1
ATOM 1622 N N . LEU A 1 215 ? -5.154 -11.569 5.701 1.00 90.75 215 LEU A N 1
ATOM 1623 C CA . LEU A 1 215 ? -4.918 -11.312 7.123 1.00 90.75 215 LEU A CA 1
ATOM 1624 C C . LEU A 1 215 ? -6.229 -10.910 7.817 1.00 90.75 215 LEU A C 1
ATOM 1626 O O . LEU A 1 215 ? -7.039 -10.214 7.190 1.00 90.75 215 LEU A O 1
ATOM 1630 N N . PRO A 1 216 ? -6.430 -11.374 9.066 1.00 75.81 216 PRO A N 1
ATOM 1631 C CA . PRO A 1 216 ? -7.622 -11.108 9.865 1.00 75.81 216 PRO A CA 1
ATOM 1632 C C . PRO A 1 216 ? -7.701 -9.671 10.348 1.00 75.81 216 PRO A C 1
ATOM 1634 O O . PRO A 1 216 ? -6.617 -9.066 10.531 1.00 75.81 216 PRO A O 1
#

Radius of gyration: 24.8 Å; Cα contacts (8 Å, |Δi|>4): 260; chains: 1; bounding box: 74×51×55 Å

Nearest PDB structures (foldseek):
  8yka-assembly1_2  TM=2.207E-01  e=3.445E+00  Homo sapiens
  6lzp-assembly1_A  TM=2.705E-01  e=7.052E+00  Homo sapiens

Organism: Polarella glacialis (NCBI:txid89957)

Mean predicted aligned error: 17.44 Å

Secondary structure (DSSP, 8-state):
-PPPPEEEEEEEEETTEEEEEEEEEPPTTS-SPPHHHHHHHHHHHHHHHHHHHHHHHHHHHHHHHHHTT---S--------SHHHHHHHHHHHHHHHHHHHHHHHHHHHHHHHTTT-EEEEEEEEEE---TT-TTTS---EEE-HHHHHTT-BTTBEEE-SS-GGGSTT------TTTTS--S------EEEEEEEEETTEEEEEEEESSS-EEE-

Foldseek 3Di:
DDFDWDWDWDWDADLRDIDIDIDTHDGPPPPDPDVVVVVVVCCVVVVVVVVVVVCVVVVVVVVVVVVVVVPPDDDDDDDDDPPPVVQVVLLVQLVVLLVVQQVLLVVLQVVQVVVLAKAWPWKKKAFDDDPDPCVPQPHRIDTCRSLQSSQQDPRKGKDALDFCCPRRSHHYDDRPPPPPDPPDPPVRFIKMWIWMGRRHDIDIDIDTRRGIDIDD

pLDDT: mean 70.94, std 17.36, range [39.09, 95.19]

Solvent-accessible surface area (backbone atoms only — not comparable to full-atom values): 12691 Å² total; per-residue (Å²): 134,84,73,71,63,48,74,47,72,50,74,50,73,58,72,78,51,74,47,75,46,81,40,78,43,82,38,88,73,59,64,87,65,58,69,68,56,51,49,49,53,50,42,65,67,54,38,59,69,48,49,56,50,49,50,55,52,51,53,53,55,52,50,52,61,61,52,63,78,64,78,83,68,85,88,76,79,92,71,93,76,78,65,67,63,53,55,53,50,50,47,52,53,19,51,53,47,39,63,68,36,40,64,49,11,53,53,41,42,55,59,19,60,78,65,45,28,38,36,61,74,43,27,39,38,21,58,60,82,62,81,92,56,58,85,80,47,82,66,58,57,37,83,40,32,42,54,51,31,26,54,49,52,95,34,26,36,82,43,66,66,51,57,49,52,77,40,79,41,38,62,77,66,74,70,95,67,70,90,79,58,102,67,75,91,74,75,68,58,42,30,36,40,40,30,34,30,48,52,92,46,78,49,75,51,77,37,52,45,40,53,60,43,80,46,97